Protein AF-A0A8T5A0Y5-F1 (afdb_monomer)

Sequence (186 aa):
MPEPFVLYVSKRFLDKASKTFGLGFIVRKPLTEIFKKMNVSFKELDRDEAKAALDRLAETEGITITVSQLIKGLALAFFLPTSILIAALKKVFYRSGAETEDSTILEFLAEIPRMFKTTLFYDIWLIVPKTETGEANTKQLIKTIVEKTGTTPLTEEEWENLQPIIEKLKGKLEIKGITENLWKTL

Nearest PDB structures (foldseek):
  5ft0-assembly1_A  TM=4.441E-01  e=3.123E-02  Phikzvirus phiKZ
  5ft0-assembly1_B  TM=4.164E-01  e=1.470E-01  Phikzvirus phiKZ
  6wnb-assembly1_C  TM=4.640E-01  e=3.282E-01  Microseira wollei
  7szg-assembly1_A  TM=4.845E-01  e=3.476E-01  Microseira wollei
  6wn3-assembly1_C  TM=4.525E-01  e=3.681E-01  Microseira wollei

Solvent-accessible surface area (backbone atoms only — not comparable to full-atom values): 10224 Å² total; per-residue (Å²): 87,51,75,46,38,33,46,68,33,32,49,69,34,52,58,43,35,27,60,68,63,68,60,60,95,78,61,78,40,56,70,62,54,50,35,57,70,68,69,54,74,60,47,79,24,56,75,66,52,41,39,51,50,35,52,52,60,38,67,41,86,83,54,52,70,67,54,25,51,50,36,47,50,50,36,43,38,77,66,42,98,82,18,67,45,54,72,72,53,76,31,62,39,86,58,40,26,36,40,40,92,33,29,42,37,37,36,27,42,36,55,46,83,41,89,99,49,79,63,45,56,32,37,38,40,40,38,38,29,62,31,66,67,20,40,53,52,50,51,52,51,52,49,53,52,39,61,70,43,69,55,72,47,58,51,71,71,59,52,61,70,40,44,78,56,33,63,71,39,54,92,74,52,99,44,51,33,54,89,45,78,42,83,83,76,109

Radius of gyration: 15.7 Å; Cα contacts (8 Å, |Δi|>4): 306; chains: 1; bounding box: 39×30×47 Å

Foldseek 3Di:
DDAKAKAKFFPVLLVLLCVLLVVDDDNQASVVSSCVSVVADWDKDDLVRLLVVLQVLLVDPPDDVVRSVLSVLVSQQQRDPPHPNCVLQVFWAWRIWIGHPFWIKTKIWGWADDDPDDITIMIMIIIGTSDPVSVVVVVVVVVVSCVSSVDQRADPVRVVSCVSVLVSCPPSRPGHHSNDNCSVVD

pLDDT: mean 88.37, std 10.78, range [48.91, 97.94]

Structure (mmCIF, N/CA/C/O backbone):
data_AF-A0A8T5A0Y5-F1
#
_entry.id   AF-A0A8T5A0Y5-F1
#
loop_
_atom_site.group_PDB
_atom_site.id
_atom_site.type_symbol
_atom_site.label_atom_id
_atom_site.label_alt_id
_atom_site.label_comp_id
_atom_site.label_asym_id
_atom_site.label_entity_id
_atom_site.label_seq_id
_atom_site.pdbx_PDB_ins_code
_atom_site.Cartn_x
_atom_site.Cartn_y
_atom_site.Cartn_z
_atom_site.occupancy
_atom_site.B_iso_or_equiv
_atom_site.auth_seq_id
_atom_site.auth_comp_id
_atom_site.auth_asym_id
_atom_site.auth_atom_id
_atom_site.pdbx_PDB_model_num
ATOM 1 N N . MET A 1 1 ? 11.661 3.631 -15.275 1.00 83.56 1 MET A N 1
ATOM 2 C CA . MET A 1 1 ? 10.779 3.131 -14.198 1.00 83.56 1 MET A CA 1
ATOM 3 C C . MET A 1 1 ? 10.600 4.237 -13.168 1.00 83.56 1 MET A C 1
ATOM 5 O O . MET A 1 1 ? 11.611 4.840 -12.813 1.00 83.56 1 MET A O 1
ATOM 9 N N . PRO A 1 2 ? 9.364 4.531 -12.736 1.00 88.94 2 PRO A N 1
ATOM 10 C CA . PRO A 1 2 ? 9.098 5.533 -11.709 1.00 88.94 2 PRO A CA 1
ATOM 11 C C . PRO A 1 2 ? 9.618 5.138 -10.330 1.00 88.94 2 PRO A C 1
ATOM 13 O O . PRO A 1 2 ? 9.877 3.966 -10.052 1.00 88.94 2 PRO A O 1
ATOM 16 N N . GLU A 1 3 ? 9.741 6.126 -9.450 1.00 90.94 3 GLU A N 1
ATOM 17 C CA . GLU A 1 3 ? 10.084 5.880 -8.053 1.00 90.94 3 GLU A CA 1
ATOM 18 C C . GLU A 1 3 ? 8.921 5.206 -7.304 1.00 90.94 3 GLU A C 1
ATOM 20 O O . GLU A 1 3 ? 7.761 5.587 -7.486 1.00 90.94 3 GLU A O 1
ATOM 25 N N . PRO A 1 4 ? 9.215 4.241 -6.418 1.00 93.62 4 PRO A N 1
ATOM 26 C CA . PRO A 1 4 ? 8.258 3.739 -5.444 1.00 93.62 4 PRO A CA 1
ATOM 27 C C . PRO A 1 4 ? 7.675 4.844 -4.567 1.00 93.62 4 PRO A C 1
ATOM 29 O O . PRO A 1 4 ? 8.325 5.856 -4.292 1.00 93.62 4 PRO A O 1
ATOM 32 N N . PHE A 1 5 ? 6.468 4.612 -4.062 1.00 94.81 5 PHE A N 1
ATOM 33 C CA . PHE A 1 5 ? 5.808 5.533 -3.144 1.00 94.81 5 PHE A CA 1
ATOM 34 C C . PHE A 1 5 ? 4.952 4.803 -2.111 1.00 94.81 5 PHE A C 1
ATOM 36 O O . PHE A 1 5 ? 4.570 3.644 -2.287 1.00 94.81 5 PHE A O 1
ATOM 43 N N . VAL A 1 6 ? 4.657 5.498 -1.015 1.00 94.19 6 VAL A N 1
ATOM 44 C CA . VAL A 1 6 ? 3.902 4.971 0.122 1.00 94.19 6 VAL A CA 1
ATOM 45 C C . VAL A 1 6 ? 2.600 5.736 0.322 1.00 94.19 6 VAL A C 1
ATOM 47 O O . VAL A 1 6 ? 2.574 6.963 0.300 1.00 94.19 6 VAL A O 1
ATOM 50 N N . LEU A 1 7 ? 1.522 4.996 0.573 1.00 96.69 7 LEU A N 1
ATOM 51 C CA . LEU A 1 7 ? 0.235 5.522 1.010 1.00 96.69 7 LEU A CA 1
ATOM 52 C C . LEU A 1 7 ? -0.123 4.928 2.370 1.00 96.69 7 LEU A C 1
ATOM 54 O O . LEU A 1 7 ? -0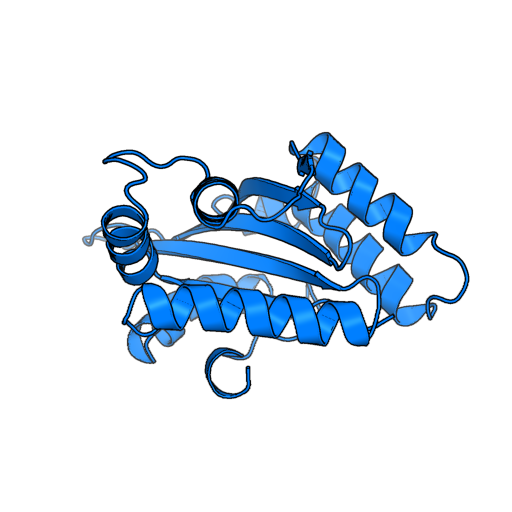.149 3.710 2.537 1.00 96.69 7 LEU A O 1
ATOM 58 N N . TYR A 1 8 ? -0.441 5.784 3.337 1.00 95.25 8 TYR A N 1
ATOM 59 C CA . TYR A 1 8 ? -0.967 5.350 4.629 1.00 95.25 8 TYR A CA 1
ATOM 60 C C . TYR A 1 8 ? -2.489 5.338 4.599 1.00 95.25 8 TYR A C 1
ATOM 62 O O . TYR A 1 8 ? -3.114 6.291 4.145 1.00 95.25 8 TYR A O 1
ATOM 70 N N . VAL A 1 9 ? -3.097 4.281 5.111 1.00 96.50 9 VAL A N 1
ATOM 71 C CA . VAL A 1 9 ? -4.536 4.042 5.051 1.00 96.50 9 VAL A CA 1
ATOM 72 C C . VAL A 1 9 ? -5.058 3.828 6.460 1.00 96.50 9 VAL A C 1
ATOM 74 O O . VAL A 1 9 ? -4.536 3.010 7.218 1.00 96.50 9 VAL A O 1
ATOM 77 N N . SER A 1 10 ? -6.095 4.568 6.843 1.00 95.81 10 SER A N 1
ATOM 78 C CA . SER A 1 10 ? -6.666 4.426 8.176 1.00 95.81 10 SER A CA 1
ATOM 79 C C . SER A 1 10 ? -7.510 3.164 8.309 1.00 95.81 10 SER A C 1
ATOM 81 O O . SER A 1 10 ? -8.185 2.719 7.374 1.00 95.81 10 SER A O 1
ATOM 83 N N . LYS A 1 11 ? -7.555 2.621 9.531 1.00 93.19 11 LYS A N 1
ATOM 84 C CA . LYS A 1 11 ? -8.481 1.535 9.870 1.00 93.19 11 LYS A CA 1
ATOM 85 C C . LYS A 1 11 ? -9.930 1.895 9.523 1.00 93.19 11 LYS A C 1
ATOM 87 O O . LYS A 1 11 ? -10.671 1.055 9.030 1.00 93.19 11 LYS A O 1
ATOM 92 N N . ARG A 1 12 ? -10.333 3.149 9.749 1.00 94.81 12 ARG A N 1
ATOM 93 C CA . ARG A 1 12 ? -11.679 3.648 9.437 1.00 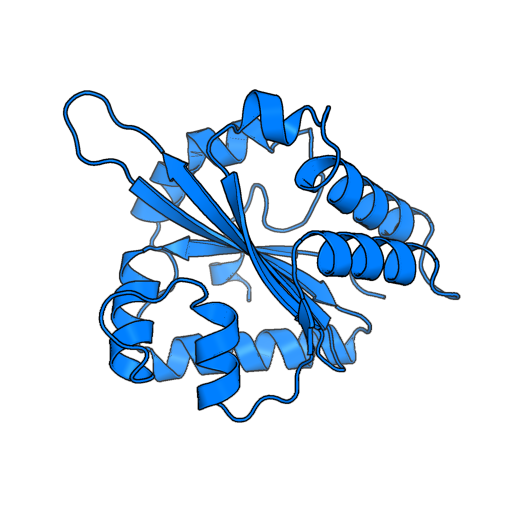94.81 12 ARG A CA 1
ATOM 94 C C . ARG A 1 12 ? -12.000 3.497 7.950 1.00 94.81 12 ARG A C 1
ATOM 96 O O . ARG A 1 12 ? -13.089 3.026 7.615 1.00 94.81 12 ARG A O 1
ATOM 103 N N . PHE A 1 13 ? -11.072 3.879 7.070 1.00 96.25 13 PHE A N 1
ATOM 104 C CA . PHE A 1 13 ? -11.238 3.681 5.633 1.00 96.25 13 PHE A CA 1
ATOM 105 C C . PHE A 1 13 ? -11.372 2.197 5.295 1.00 96.25 13 PHE A C 1
ATOM 107 O O . PHE A 1 13 ? -12.318 1.817 4.609 1.00 96.25 13 PHE A O 1
ATOM 114 N N . LEU A 1 14 ? -10.495 1.344 5.829 1.00 94.50 14 LEU A N 1
ATOM 115 C CA . LEU A 1 14 ? -10.546 -0.095 5.557 1.00 94.50 14 LEU A CA 1
ATOM 116 C C . LEU A 1 14 ? -11.800 -0.779 6.097 1.00 94.50 14 LEU A C 1
ATOM 118 O O . LEU A 1 14 ? -12.335 -1.670 5.440 1.00 94.50 14 LEU A O 1
ATOM 122 N N . ASP A 1 15 ? -12.320 -0.351 7.244 1.00 93.38 15 ASP A N 1
ATOM 123 C CA . ASP A 1 15 ? -13.585 -0.849 7.783 1.00 93.38 15 ASP A CA 1
ATOM 124 C C . ASP A 1 15 ? -14.757 -0.473 6.860 1.00 93.38 15 ASP A C 1
ATOM 126 O O . ASP A 1 15 ? -15.679 -1.268 6.652 1.00 93.38 15 ASP A O 1
ATOM 130 N N . LYS A 1 16 ? -14.727 0.732 6.272 1.00 95.19 16 LYS A N 1
ATOM 131 C CA . LYS A 1 16 ? -15.721 1.163 5.281 1.00 95.19 16 LYS A CA 1
ATOM 132 C C . LYS A 1 16 ? -15.562 0.397 3.969 1.00 95.19 16 LYS A C 1
ATOM 134 O O . LYS A 1 16 ? -16.559 -0.123 3.473 1.00 95.19 16 LYS A O 1
ATOM 139 N N . ALA A 1 17 ? -14.339 0.262 3.459 1.00 94.75 17 ALA A N 1
ATOM 140 C CA . ALA A 1 17 ? -14.036 -0.502 2.252 1.00 94.75 17 ALA A CA 1
ATOM 141 C C . ALA A 1 17 ? -14.474 -1.965 2.412 1.00 94.75 17 ALA A C 1
ATOM 143 O O . ALA A 1 17 ? -15.147 -2.508 1.542 1.00 94.75 17 ALA A O 1
ATOM 144 N N . SER A 1 18 ? -14.216 -2.576 3.570 1.00 93.44 18 SER A N 1
ATOM 145 C CA . SER A 1 18 ? -14.637 -3.950 3.868 1.00 93.44 18 SER A CA 1
ATOM 146 C C . SER A 1 18 ? -16.149 -4.142 3.748 1.00 93.44 18 SER A C 1
ATOM 148 O O . SER A 1 18 ? -16.601 -5.157 3.219 1.00 93.44 18 SER A O 1
ATOM 150 N N . LYS A 1 19 ? -16.940 -3.149 4.178 1.00 93.38 19 LYS A N 1
ATOM 151 C CA . LYS A 1 19 ? -18.399 -3.146 3.994 1.00 93.38 19 LYS A CA 1
ATOM 152 C C . LYS A 1 19 ? -18.782 -2.935 2.530 1.00 93.38 19 LYS A C 1
ATOM 154 O O . LYS A 1 19 ? -19.598 -3.689 2.014 1.00 93.38 19 LYS A O 1
ATOM 159 N N . THR A 1 20 ? -18.185 -1.945 1.866 1.00 95.25 20 THR A N 1
ATOM 160 C CA . THR A 1 20 ? -18.478 -1.593 0.467 1.00 95.25 20 THR A CA 1
ATOM 161 C C . THR A 1 20 ? -18.190 -2.745 -0.496 1.00 95.25 20 THR A C 1
ATOM 163 O O . THR A 1 20 ? -19.000 -3.029 -1.372 1.00 95.25 20 THR A O 1
ATOM 166 N N . PHE A 1 21 ? -17.058 -3.428 -0.332 1.00 93.88 21 PHE A N 1
ATOM 167 C CA . PHE A 1 21 ? -16.635 -4.526 -1.203 1.00 93.88 21 PHE A CA 1
ATOM 168 C C . PHE A 1 21 ? -17.120 -5.905 -0.720 1.00 93.88 21 PHE A C 1
ATOM 170 O O . PHE A 1 21 ? -16.864 -6.915 -1.374 1.00 93.88 21 PHE A O 1
ATOM 177 N N . GLY A 1 22 ? -17.835 -5.976 0.410 1.00 91.75 22 GLY A N 1
ATOM 178 C CA . GLY A 1 22 ? -18.369 -7.233 0.942 1.00 91.75 22 GLY A CA 1
ATOM 179 C C . GLY A 1 22 ? -17.273 -8.238 1.310 1.00 91.75 22 GLY A C 1
ATOM 180 O O . GLY A 1 22 ? -17.343 -9.402 0.915 1.00 91.75 22 GLY A O 1
ATOM 181 N N . LEU A 1 23 ? -16.246 -7.778 2.031 1.00 89.06 23 LEU A N 1
ATOM 182 C CA . LEU A 1 23 ? -15.063 -8.570 2.398 1.00 89.06 23 LEU A CA 1
ATOM 183 C C . LEU A 1 23 ? -15.264 -9.415 3.675 1.00 89.06 23 LEU A C 1
ATOM 185 O O . LEU A 1 23 ? -14.454 -10.285 3.981 1.00 89.06 23 LEU A O 1
ATOM 189 N N . GLY A 1 24 ? -16.345 -9.169 4.423 1.00 79.44 24 GLY A N 1
ATOM 190 C CA . GLY A 1 24 ? -16.635 -9.818 5.707 1.00 79.44 24 GLY A CA 1
ATOM 191 C C . GLY A 1 24 ? -16.085 -9.060 6.925 1.00 79.44 24 GLY A C 1
ATOM 192 O O . GLY A 1 24 ? -15.545 -7.963 6.808 1.00 79.44 24 GLY A O 1
ATOM 193 N N . PHE A 1 25 ? -16.270 -9.631 8.123 1.00 66.81 25 PHE A N 1
ATOM 194 C CA . PHE A 1 25 ? -15.970 -8.967 9.405 1.00 66.81 25 PHE A CA 1
ATOM 195 C C . PHE A 1 25 ? -14.498 -9.052 9.844 1.00 66.81 25 PHE A C 1
ATOM 197 O O . PHE A 1 25 ? -14.061 -8.241 10.657 1.00 66.81 25 PHE A O 1
ATOM 204 N N . ILE A 1 26 ? -13.734 -10.024 9.336 1.00 71.00 26 ILE A N 1
ATOM 205 C CA . ILE A 1 26 ? -12.325 -10.243 9.699 1.00 71.00 26 ILE A CA 1
ATOM 206 C C . ILE A 1 26 ? -11.517 -10.391 8.413 1.00 71.00 26 ILE A C 1
ATOM 208 O O . ILE A 1 26 ? -11.239 -11.497 7.949 1.00 71.00 26 ILE A O 1
ATOM 212 N N . VAL A 1 27 ? -11.154 -9.260 7.818 1.00 80.75 27 VAL A N 1
ATOM 213 C CA . VAL A 1 27 ? -10.375 -9.237 6.579 1.00 80.75 27 VAL A CA 1
ATOM 214 C C . VAL A 1 27 ? -8.895 -9.193 6.930 1.00 80.75 27 VAL A C 1
ATOM 216 O O . VAL A 1 27 ? -8.403 -8.202 7.463 1.00 80.75 27 VAL A O 1
ATOM 219 N N . ARG A 1 28 ? -8.177 -10.287 6.664 1.00 83.81 28 ARG A N 1
ATOM 220 C CA . ARG A 1 28 ? -6.734 -10.371 6.953 1.00 83.81 28 ARG A CA 1
ATOM 221 C C . ARG A 1 28 ? -5.867 -9.659 5.911 1.00 83.81 28 ARG A C 1
ATOM 223 O O . ARG A 1 28 ? -4.787 -9.199 6.266 1.00 83.81 28 ARG A O 1
ATOM 230 N N . LYS A 1 29 ? -6.331 -9.607 4.659 1.00 91.62 29 LYS A N 1
ATOM 231 C CA . LYS A 1 29 ? -5.589 -9.112 3.487 1.00 91.62 29 LYS A CA 1
ATOM 232 C C . LYS A 1 29 ? -6.449 -8.156 2.643 1.00 91.62 29 LYS A C 1
ATOM 234 O O . LYS A 1 29 ? -6.810 -8.506 1.514 1.00 91.62 29 LYS A O 1
ATOM 239 N N . PRO A 1 30 ? -6.886 -7.014 3.207 1.00 92.88 30 PRO A N 1
ATOM 240 C CA . PRO A 1 30 ? -7.919 -6.195 2.585 1.00 92.88 30 PRO A CA 1
ATOM 241 C C . PRO A 1 30 ? -7.569 -5.739 1.171 1.00 92.88 30 PRO A C 1
ATOM 243 O O . PRO A 1 30 ? -8.445 -5.814 0.315 1.00 92.88 30 PRO A O 1
ATOM 246 N N . LEU A 1 31 ? -6.317 -5.374 0.883 1.00 94.69 31 LEU A N 1
ATOM 247 C CA . LEU A 1 31 ? -5.891 -4.996 -0.468 1.00 94.69 31 LEU A CA 1
ATOM 248 C C . LEU A 1 31 ? -6.230 -6.064 -1.525 1.00 94.69 31 LEU A C 1
ATOM 250 O O . LEU A 1 31 ? -6.949 -5.795 -2.487 1.00 94.69 31 LEU A O 1
ATOM 254 N N . THR A 1 32 ? -5.740 -7.291 -1.337 1.00 95.56 32 THR A N 1
ATOM 255 C CA . THR A 1 32 ? -5.930 -8.383 -2.311 1.00 95.56 32 THR A CA 1
ATOM 256 C C . THR A 1 32 ? -7.395 -8.794 -2.450 1.00 95.56 32 THR A C 1
ATOM 258 O O . THR A 1 32 ? -7.852 -9.109 -3.546 1.00 95.56 32 THR A O 1
ATOM 261 N N . GLU A 1 33 ? -8.167 -8.737 -1.363 1.00 96.06 33 GLU A N 1
ATOM 262 C CA . GLU A 1 33 ? -9.600 -9.025 -1.402 1.00 96.06 33 GLU A CA 1
ATOM 263 C C . GLU A 1 33 ? -10.386 -7.926 -2.135 1.00 96.06 33 GLU A C 1
ATOM 265 O O . GLU A 1 33 ? -11.286 -8.236 -2.916 1.00 96.06 33 GLU A O 1
ATOM 270 N N . ILE A 1 34 ? -10.008 -6.650 -1.982 1.00 96.38 34 ILE A N 1
ATOM 271 C CA . ILE A 1 34 ? -10.553 -5.549 -2.794 1.00 96.38 34 ILE A CA 1
ATOM 272 C C . ILE A 1 34 ? -10.248 -5.790 -4.277 1.00 96.38 34 ILE A C 1
ATOM 274 O O . ILE A 1 34 ? -11.151 -5.690 -5.108 1.00 96.38 34 ILE A O 1
ATOM 278 N N . PHE A 1 35 ? -9.012 -6.166 -4.616 1.00 97.12 35 PHE A N 1
ATOM 279 C CA . PHE A 1 35 ? -8.618 -6.436 -6.003 1.00 97.12 35 PHE A CA 1
ATOM 280 C C . PHE A 1 35 ? -9.429 -7.583 -6.614 1.00 97.12 35 PHE A C 1
ATOM 282 O O . PHE A 1 35 ? -9.946 -7.433 -7.723 1.00 97.12 35 PHE A O 1
ATOM 289 N N . LYS A 1 36 ? -9.642 -8.677 -5.865 1.00 96.12 36 LYS A N 1
ATOM 290 C CA . LYS A 1 36 ? -10.527 -9.786 -6.273 1.00 96.12 36 LYS A CA 1
ATOM 291 C C . LYS A 1 36 ? -11.944 -9.290 -6.565 1.00 96.12 36 LYS A C 1
ATOM 293 O O . LYS A 1 36 ? -12.505 -9.615 -7.605 1.00 96.12 36 LYS A O 1
ATOM 298 N N . LYS A 1 37 ? -12.522 -8.462 -5.686 1.00 96.12 37 LYS A N 1
ATOM 299 C CA . LYS A 1 37 ? -13.879 -7.905 -5.866 1.00 96.12 37 LYS A CA 1
ATOM 300 C C . LYS A 1 37 ? -13.991 -6.929 -7.033 1.00 96.12 37 LYS A C 1
ATOM 302 O O . LYS A 1 37 ? -15.081 -6.747 -7.570 1.00 96.12 37 LYS A O 1
ATOM 307 N N . MET A 1 38 ? -12.884 -6.308 -7.419 1.00 96.31 38 MET A N 1
ATOM 308 C CA . MET A 1 38 ? -12.799 -5.425 -8.578 1.00 96.31 38 MET A CA 1
ATOM 309 C C . MET A 1 38 ? -12.429 -6.157 -9.874 1.00 96.31 38 MET A C 1
ATOM 311 O O . MET A 1 38 ? -12.325 -5.501 -10.905 1.00 96.31 38 MET A O 1
ATOM 315 N N . ASN A 1 39 ? -12.263 -7.487 -9.842 1.00 96.38 39 ASN A N 1
ATOM 316 C CA . ASN A 1 39 ? -11.795 -8.300 -10.971 1.00 96.38 39 ASN A CA 1
ATOM 317 C C . ASN A 1 39 ? -10.456 -7.812 -11.554 1.00 96.38 39 ASN A C 1
ATOM 319 O O . ASN A 1 39 ? -10.224 -7.895 -12.758 1.00 96.38 39 ASN A O 1
ATOM 323 N N . VAL A 1 40 ? -9.573 -7.289 -10.701 1.00 97.06 40 VAL A N 1
ATOM 324 C CA . VAL A 1 40 ? -8.202 -6.951 -11.096 1.00 97.06 40 VAL A CA 1
ATOM 325 C C . VAL A 1 40 ? -7.420 -8.253 -11.240 1.00 97.06 40 VAL A C 1
ATOM 327 O O . VAL A 1 40 ? -7.479 -9.106 -10.356 1.00 97.06 40 VAL A O 1
ATOM 330 N N . SER A 1 41 ? -6.686 -8.416 -12.341 1.00 97.00 41 SER A N 1
ATOM 331 C CA . SER A 1 41 ? -5.766 -9.544 -12.508 1.00 97.00 41 SER A CA 1
ATOM 332 C C . SER A 1 41 ? -4.489 -9.283 -11.714 1.00 97.00 41 SER A C 1
ATOM 334 O O . SER A 1 41 ? -3.823 -8.266 -11.916 1.00 97.00 41 SER A O 1
ATOM 336 N N . PHE A 1 42 ? -4.150 -10.182 -10.793 1.00 97.94 42 PHE A N 1
ATOM 337 C CA . PHE A 1 42 ? -2.922 -10.091 -10.012 1.00 97.94 42 PHE A CA 1
ATOM 338 C C . PHE A 1 42 ? -2.459 -11.469 -9.546 1.00 97.94 42 PHE A C 1
ATOM 340 O O . PHE A 1 42 ? -3.260 -12.388 -9.358 1.00 97.94 42 PHE A O 1
ATOM 347 N N . LYS A 1 43 ? -1.155 -11.590 -9.300 1.00 97.81 43 LYS A N 1
ATOM 348 C CA . LYS A 1 43 ? -0.575 -12.675 -8.518 1.00 97.81 43 LYS A CA 1
ATOM 349 C C . LYS A 1 43 ? -0.499 -12.230 -7.058 1.00 97.81 43 LYS A C 1
ATOM 351 O O . LYS A 1 43 ? 0.142 -11.226 -6.749 1.00 97.81 43 LYS A O 1
ATOM 356 N N . GLU A 1 44 ? -1.153 -12.960 -6.160 1.00 97.44 44 GLU A N 1
ATOM 357 C CA . GLU A 1 44 ? -0.973 -12.752 -4.721 1.00 97.44 44 GLU A CA 1
ATOM 358 C C . GLU A 1 44 ? 0.453 -13.160 -4.328 1.00 97.44 44 GLU A C 1
ATOM 360 O O . GLU A 1 44 ? 0.944 -14.188 -4.788 1.00 97.44 44 GLU A O 1
ATOM 365 N N . LEU A 1 45 ? 1.112 -12.340 -3.513 1.00 96.56 45 LEU A N 1
ATOM 366 C CA . LEU A 1 45 ? 2.470 -12.577 -3.039 1.00 96.56 45 LEU A CA 1
ATOM 367 C C . LEU A 1 45 ? 2.442 -12.854 -1.541 1.00 96.56 45 LEU A C 1
ATOM 369 O O . LEU A 1 45 ? 1.921 -12.056 -0.750 1.00 96.56 45 LEU A O 1
ATOM 373 N N . ASP A 1 46 ? 3.056 -13.952 -1.124 1.00 92.56 46 ASP A N 1
ATOM 374 C CA . ASP A 1 46 ? 3.476 -14.086 0.266 1.00 92.56 46 ASP A CA 1
ATOM 375 C C . ASP A 1 46 ? 4.725 -13.231 0.566 1.00 92.56 46 ASP A C 1
ATOM 377 O O . ASP A 1 46 ? 5.182 -12.431 -0.250 1.00 92.56 46 ASP A O 1
ATOM 381 N N . ARG A 1 47 ? 5.250 -13.344 1.787 1.00 90.19 47 ARG A N 1
ATOM 382 C CA . ARG A 1 47 ? 6.381 -12.537 2.252 1.00 90.19 47 ARG A CA 1
ATOM 383 C C . ARG A 1 47 ? 7.656 -12.787 1.439 1.00 90.19 47 ARG A C 1
ATOM 385 O O . ARG A 1 47 ? 8.382 -11.839 1.138 1.00 90.19 47 ARG A O 1
ATOM 392 N N . ASP A 1 48 ? 7.948 -14.045 1.131 1.00 90.62 48 ASP A N 1
ATOM 393 C CA . ASP A 1 48 ? 9.187 -14.423 0.455 1.00 90.62 48 ASP A CA 1
ATOM 394 C C . ASP A 1 48 ? 9.068 -14.138 -1.046 1.00 90.62 48 ASP A C 1
ATOM 396 O O . ASP A 1 48 ? 10.006 -13.624 -1.662 1.00 90.62 48 ASP A O 1
ATOM 400 N N . GLU A 1 49 ? 7.877 -14.339 -1.612 1.00 94.56 49 GLU A N 1
ATOM 401 C CA . GLU A 1 49 ? 7.551 -13.922 -2.973 1.00 94.56 49 GLU A CA 1
ATOM 402 C C . GLU A 1 49 ? 7.587 -12.401 -3.150 1.00 94.56 49 GLU A C 1
ATOM 404 O O . GLU A 1 49 ? 8.067 -11.929 -4.180 1.00 94.56 49 GLU A O 1
ATOM 409 N N . ALA A 1 50 ? 7.133 -11.626 -2.160 1.00 93.62 50 ALA A N 1
ATOM 410 C CA . ALA A 1 50 ? 7.223 -10.167 -2.177 1.00 93.62 50 ALA A CA 1
ATOM 411 C C . ALA A 1 50 ? 8.674 -9.691 -2.186 1.00 93.62 50 ALA A C 1
ATOM 413 O O . ALA A 1 50 ? 9.031 -8.834 -2.996 1.00 93.62 50 ALA A O 1
ATOM 414 N N . LYS A 1 51 ? 9.531 -10.283 -1.344 1.00 92.00 51 LYS A N 1
ATOM 415 C CA . LYS A 1 51 ? 10.969 -10.001 -1.376 1.00 92.00 51 LYS A CA 1
ATOM 416 C C . LYS A 1 51 ? 11.552 -10.321 -2.754 1.00 92.00 51 LYS A C 1
ATOM 418 O O . LYS A 1 51 ? 12.207 -9.468 -3.346 1.00 92.00 51 LYS A O 1
ATOM 423 N N . ALA A 1 52 ? 11.275 -11.515 -3.277 1.00 92.75 52 ALA A N 1
ATOM 424 C CA . ALA A 1 52 ? 11.767 -11.931 -4.585 1.00 92.75 52 ALA A CA 1
ATOM 425 C C . ALA A 1 52 ? 11.265 -11.013 -5.713 1.00 92.75 52 ALA A C 1
ATOM 427 O O . ALA A 1 52 ? 12.011 -10.725 -6.642 1.00 92.75 52 ALA A O 1
ATOM 428 N N . ALA A 1 53 ? 10.025 -10.522 -5.638 1.00 93.50 53 ALA A N 1
ATOM 429 C CA . ALA A 1 53 ? 9.484 -9.574 -6.607 1.00 93.50 53 ALA A CA 1
ATOM 430 C C . ALA A 1 53 ? 10.233 -8.233 -6.581 1.00 93.50 53 ALA A C 1
ATOM 432 O O . ALA A 1 53 ? 10.564 -7.709 -7.643 1.00 93.50 53 ALA A O 1
ATOM 433 N N . LEU A 1 54 ? 10.547 -7.699 -5.396 1.00 92.06 54 LEU A N 1
ATOM 434 C CA . LEU A 1 54 ? 11.359 -6.484 -5.277 1.00 92.06 54 LEU A CA 1
ATOM 435 C C . LEU A 1 54 ? 12.780 -6.694 -5.816 1.00 92.06 54 LEU A C 1
ATOM 437 O O . LEU A 1 54 ? 13.266 -5.853 -6.569 1.00 92.06 54 LEU A O 1
ATOM 441 N N . ASP A 1 55 ? 13.420 -7.819 -5.489 1.00 90.88 55 ASP A N 1
ATOM 442 C CA . ASP A 1 55 ? 14.764 -8.138 -5.985 1.00 90.88 55 ASP A CA 1
ATOM 443 C C . ASP A 1 55 ? 14.782 -8.208 -7.526 1.00 90.88 55 ASP A C 1
ATOM 445 O O . ASP A 1 55 ? 15.608 -7.549 -8.158 1.00 90.88 55 ASP A O 1
ATOM 449 N N . ARG A 1 56 ? 13.799 -8.889 -8.143 1.00 92.00 56 ARG A N 1
ATOM 450 C CA . ARG A 1 56 ? 13.643 -8.938 -9.612 1.00 92.00 56 ARG A CA 1
ATOM 451 C C . ARG A 1 56 ? 13.469 -7.550 -10.233 1.00 92.00 56 ARG A C 1
ATOM 453 O O . ARG A 1 56 ? 14.069 -7.255 -11.266 1.00 92.00 56 ARG A O 1
ATOM 460 N N . LEU A 1 57 ? 12.656 -6.687 -9.621 1.00 90.25 57 LEU A N 1
ATOM 461 C CA . LEU A 1 57 ? 12.445 -5.324 -10.122 1.00 90.25 57 LEU A CA 1
ATOM 462 C C . LEU A 1 57 ? 13.720 -4.482 -10.041 1.00 90.25 57 LEU A C 1
ATOM 464 O O . LEU A 1 57 ? 14.019 -3.728 -10.962 1.00 90.25 57 LEU A O 1
ATOM 468 N N . ALA A 1 58 ? 14.506 -4.639 -8.976 1.00 87.31 58 ALA A N 1
ATOM 469 C CA . ALA A 1 58 ? 15.769 -3.926 -8.834 1.00 87.31 58 ALA A CA 1
ATOM 470 C C . ALA A 1 58 ? 16.840 -4.364 -9.850 1.00 87.31 58 ALA A C 1
ATOM 472 O O . ALA A 1 58 ? 17.795 -3.620 -10.080 1.00 87.31 58 ALA A O 1
ATOM 473 N N . GLU A 1 59 ? 16.704 -5.555 -10.429 1.00 87.62 59 GLU A N 1
ATOM 474 C CA . GLU A 1 59 ? 17.612 -6.131 -11.430 1.00 87.62 59 GLU A CA 1
ATOM 475 C C . GLU A 1 59 ? 17.124 -5.933 -12.874 1.00 87.62 59 GLU A C 1
ATOM 477 O O . GLU A 1 59 ? 17.798 -6.344 -13.814 1.00 87.62 59 GLU A O 1
ATOM 482 N N . THR A 1 60 ? 15.968 -5.292 -13.069 1.00 86.56 60 THR A N 1
ATOM 483 C CA . THR A 1 60 ? 15.385 -5.080 -14.399 1.00 86.56 60 THR A CA 1
ATOM 484 C C . THR A 1 60 ? 16.239 -4.126 -15.239 1.00 86.56 60 THR A C 1
ATOM 486 O O . THR A 1 60 ? 16.605 -3.038 -14.792 1.00 86.56 60 THR A O 1
ATOM 489 N N . GLU A 1 61 ? 16.532 -4.508 -16.483 1.00 76.19 61 GLU A N 1
ATOM 490 C CA . GLU A 1 61 ? 17.276 -3.661 -17.420 1.00 76.19 61 GLU A CA 1
ATOM 491 C C . GLU A 1 61 ? 16.534 -2.343 -17.711 1.00 76.19 61 GLU A C 1
ATOM 493 O O . GLU A 1 61 ? 15.310 -2.303 -17.829 1.00 76.19 61 GLU A O 1
ATOM 498 N N . GLY A 1 62 ? 17.276 -1.237 -17.824 1.00 71.94 62 GLY A N 1
ATOM 499 C CA . GLY A 1 62 ? 16.703 0.092 -18.084 1.00 71.94 62 GLY A CA 1
ATOM 500 C C . GLY A 1 62 ? 16.193 0.842 -16.844 1.00 71.94 62 GLY A C 1
ATOM 501 O O . GLY A 1 62 ? 15.672 1.953 -16.970 1.00 71.94 62 GLY A O 1
ATOM 502 N N . ILE A 1 63 ? 16.363 0.288 -15.639 1.00 82.19 63 ILE A N 1
ATOM 503 C CA . ILE A 1 63 ? 16.161 1.017 -14.382 1.00 82.19 63 ILE A CA 1
ATOM 504 C C . ILE A 1 63 ? 17.362 1.921 -14.070 1.00 82.19 63 ILE A C 1
ATOM 506 O O . ILE A 1 63 ? 18.513 1.580 -14.348 1.00 82.19 63 ILE A O 1
ATOM 510 N N . THR A 1 64 ? 17.119 3.082 -13.461 1.00 81.25 64 THR A N 1
ATOM 511 C CA . THR A 1 64 ? 18.219 3.918 -12.965 1.00 81.25 64 THR A CA 1
ATOM 512 C C . THR A 1 64 ? 18.858 3.269 -11.736 1.00 81.25 64 THR A C 1
ATOM 514 O O . THR A 1 64 ? 18.187 2.610 -10.936 1.00 81.25 64 THR A O 1
ATOM 517 N N . ILE A 1 65 ? 20.164 3.489 -11.550 1.00 80.75 65 ILE A N 1
ATOM 518 C CA . ILE A 1 65 ? 20.915 2.958 -10.399 1.00 80.75 65 ILE A CA 1
ATOM 519 C C . ILE A 1 65 ? 20.255 3.385 -9.080 1.00 80.75 65 ILE A C 1
ATOM 521 O O . ILE A 1 65 ? 20.098 2.566 -8.178 1.00 80.75 65 ILE A O 1
ATOM 525 N N . THR A 1 66 ? 19.803 4.637 -8.993 1.00 83.06 66 THR A N 1
ATOM 526 C CA . THR A 1 66 ? 19.139 5.190 -7.807 1.00 83.06 66 THR A CA 1
ATOM 527 C C . THR A 1 66 ? 17.844 4.450 -7.466 1.00 83.06 66 THR A C 1
ATOM 529 O O . THR A 1 66 ? 17.648 4.061 -6.317 1.00 83.06 66 THR A O 1
ATOM 532 N N . VAL A 1 67 ? 16.974 4.186 -8.450 1.00 81.62 67 VAL A N 1
ATOM 533 C CA . VAL A 1 67 ? 15.711 3.467 -8.205 1.00 81.62 67 VAL A CA 1
ATOM 534 C C . VAL A 1 67 ? 15.987 2.003 -7.843 1.00 81.62 67 VAL A C 1
ATOM 536 O O . VAL A 1 67 ? 15.372 1.478 -6.916 1.00 81.62 67 VAL A O 1
ATOM 539 N N . SER A 1 68 ? 16.965 1.358 -8.491 1.00 83.56 68 SER A N 1
ATOM 540 C CA . SER A 1 68 ? 17.408 0.003 -8.121 1.00 83.56 68 SER A CA 1
ATOM 541 C C . SER A 1 68 ? 17.896 -0.068 -6.668 1.00 83.56 68 SER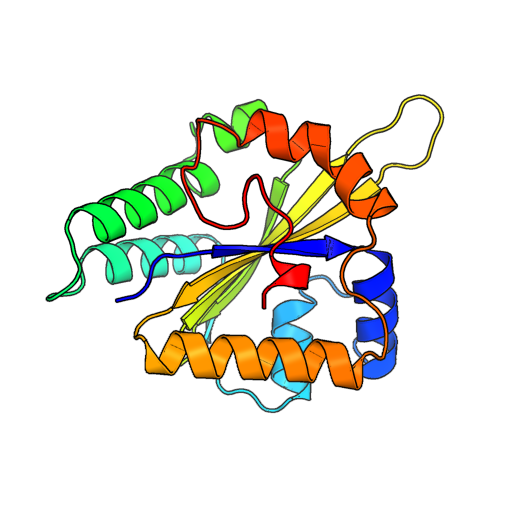 A C 1
ATOM 543 O O . SER A 1 68 ? 17.482 -0.949 -5.912 1.00 83.56 68 SER A O 1
ATOM 545 N N . GLN A 1 69 ? 18.734 0.883 -6.240 1.00 84.88 69 GLN A N 1
ATOM 546 C CA . GLN A 1 69 ? 19.222 0.970 -4.859 1.00 84.88 69 GLN A CA 1
ATOM 547 C C . GLN A 1 69 ? 18.084 1.179 -3.859 1.00 84.88 69 GLN A C 1
ATOM 549 O O . GLN A 1 69 ? 18.078 0.550 -2.801 1.00 84.88 69 GLN A O 1
ATOM 554 N N . LEU A 1 70 ? 17.101 2.007 -4.205 1.00 84.88 70 LEU A N 1
ATOM 555 C CA . LEU A 1 70 ? 15.937 2.271 -3.368 1.00 84.88 70 LEU A CA 1
ATOM 556 C C . LEU A 1 70 ? 15.060 1.019 -3.198 1.00 84.88 70 LEU A C 1
ATOM 558 O O . LEU A 1 70 ? 14.666 0.696 -2.077 1.00 84.88 70 LEU A O 1
ATOM 562 N N . ILE A 1 71 ? 14.828 0.250 -4.267 1.00 84.75 71 ILE A N 1
ATOM 563 C CA . ILE A 1 71 ? 14.089 -1.024 -4.200 1.00 84.75 71 ILE A CA 1
ATOM 564 C C . ILE A 1 71 ? 14.861 -2.083 -3.402 1.00 84.75 71 ILE A C 1
ATOM 566 O O . ILE A 1 71 ? 14.274 -2.792 -2.582 1.00 84.75 71 ILE A O 1
ATOM 570 N N . LYS A 1 72 ? 16.187 -2.161 -3.558 1.00 84.25 72 LYS A N 1
ATOM 571 C CA . LYS A 1 72 ? 17.026 -3.028 -2.712 1.00 84.25 72 LYS A CA 1
ATOM 572 C C . LYS A 1 72 ? 16.941 -2.609 -1.245 1.00 84.25 72 LYS A C 1
ATOM 574 O O . LYS A 1 72 ? 16.765 -3.458 -0.376 1.00 84.25 72 LYS A O 1
ATOM 579 N N . GLY A 1 73 ? 16.989 -1.308 -0.961 1.00 81.81 73 GLY A N 1
ATOM 580 C CA . GLY A 1 73 ? 16.804 -0.755 0.382 1.00 81.81 73 GLY A CA 1
ATOM 581 C C . GLY A 1 73 ? 15.459 -1.146 1.001 1.00 81.81 73 GLY A C 1
ATOM 582 O O . GLY A 1 73 ? 15.422 -1.586 2.150 1.00 81.81 73 GLY A O 1
ATOM 583 N N . LEU A 1 74 ? 14.373 -1.079 0.224 1.00 82.44 74 LEU A N 1
ATOM 584 C CA . LEU A 1 74 ? 13.043 -1.564 0.610 1.00 82.44 74 LEU A CA 1
ATOM 585 C C . LEU A 1 74 ? 13.055 -3.049 0.983 1.00 82.44 74 LEU A C 1
ATOM 587 O O . LEU A 1 74 ? 12.595 -3.421 2.065 1.00 82.44 74 LEU A O 1
ATOM 591 N N . ALA A 1 75 ? 13.603 -3.897 0.109 1.00 82.62 75 ALA A N 1
ATOM 592 C CA . ALA A 1 75 ? 13.665 -5.335 0.340 1.00 82.62 75 ALA A CA 1
ATOM 593 C C . ALA A 1 75 ? 14.439 -5.666 1.628 1.00 82.62 75 ALA A C 1
ATOM 595 O O . ALA A 1 75 ? 13.981 -6.459 2.457 1.00 82.62 75 ALA A O 1
ATOM 596 N N . LEU A 1 76 ? 15.578 -4.997 1.841 1.00 79.06 76 LEU A N 1
ATOM 597 C CA . LEU A 1 76 ? 16.396 -5.142 3.045 1.00 79.06 76 LEU A CA 1
ATOM 598 C C . LEU A 1 76 ? 15.648 -4.687 4.303 1.00 79.06 76 LEU A C 1
ATOM 600 O O . LEU A 1 76 ? 15.643 -5.390 5.315 1.00 79.06 76 LEU A O 1
ATOM 604 N N . ALA A 1 77 ? 14.999 -3.526 4.240 1.00 77.12 77 ALA A N 1
ATOM 605 C CA . ALA A 1 77 ? 14.291 -2.934 5.362 1.00 77.12 77 ALA A CA 1
ATOM 606 C C . ALA A 1 77 ? 13.118 -3.804 5.837 1.00 77.12 77 ALA A C 1
ATOM 608 O O . ALA A 1 77 ? 12.966 -4.028 7.041 1.00 77.12 77 ALA A O 1
ATOM 609 N N . PHE A 1 78 ? 12.315 -4.329 4.913 1.00 76.75 78 PHE A N 1
ATOM 610 C CA . PHE A 1 78 ? 11.081 -5.035 5.254 1.00 76.75 78 PHE A CA 1
ATOM 611 C C . PHE A 1 78 ? 11.246 -6.548 5.447 1.00 76.75 78 PHE A C 1
ATOM 613 O O . PHE A 1 78 ? 10.464 -7.142 6.194 1.00 76.75 78 PHE A O 1
ATOM 620 N N . PHE A 1 79 ? 12.248 -7.186 4.826 1.00 79.50 79 PHE A N 1
ATOM 621 C CA . PHE A 1 79 ? 12.274 -8.652 4.721 1.00 79.50 79 PHE A CA 1
ATOM 622 C C . PHE A 1 79 ? 13.538 -9.352 5.240 1.00 79.50 79 PHE A C 1
ATOM 624 O O . PHE A 1 79 ? 13.532 -10.584 5.331 1.00 79.50 79 PHE A O 1
ATOM 631 N N . LEU A 1 80 ? 14.592 -8.644 5.659 1.00 69.75 80 LEU A N 1
ATOM 632 C CA . LEU A 1 80 ? 15.731 -9.314 6.300 1.00 69.75 80 LEU A CA 1
ATOM 633 C C . LEU A 1 80 ? 15.497 -9.605 7.794 1.00 69.75 80 LEU A C 1
ATOM 635 O O . LEU A 1 80 ? 15.052 -8.712 8.509 1.00 69.75 80 LEU A O 1
ATOM 639 N N . PRO A 1 81 ? 15.877 -10.795 8.307 1.00 57.03 81 PRO A N 1
ATOM 640 C CA . PRO A 1 81 ? 15.718 -11.169 9.721 1.00 57.03 81 PRO A CA 1
ATOM 641 C C . PRO A 1 81 ? 16.382 -10.210 10.723 1.00 57.03 81 PRO A C 1
ATOM 643 O O . PRO A 1 81 ? 15.931 -10.091 11.859 1.00 57.03 81 PRO A O 1
ATOM 646 N N . THR A 1 82 ? 17.449 -9.524 10.305 1.00 54.25 82 THR A N 1
ATOM 647 C CA . THR A 1 82 ? 18.239 -8.578 11.110 1.00 54.25 82 THR A CA 1
ATOM 648 C C . THR A 1 82 ? 17.930 -7.114 10.795 1.00 54.25 82 THR A C 1
ATOM 650 O O . THR A 1 82 ? 18.687 -6.227 11.193 1.00 54.25 82 THR A O 1
ATOM 653 N N . SER A 1 83 ? 16.853 -6.822 10.057 1.00 55.41 83 SER A N 1
ATOM 654 C CA . SER A 1 83 ? 16.619 -5.459 9.593 1.00 55.41 83 SER A CA 1
ATOM 655 C C . SER A 1 83 ? 16.362 -4.495 10.759 1.00 55.41 83 SER A C 1
ATOM 657 O O . SER A 1 83 ? 15.588 -4.754 11.687 1.00 55.41 83 SER A O 1
ATOM 659 N N . ILE A 1 84 ? 17.001 -3.325 10.683 1.00 51.00 84 ILE A N 1
ATOM 660 C CA . ILE A 1 84 ? 16.815 -2.210 11.623 1.00 51.00 84 ILE A CA 1
ATOM 661 C C . ILE A 1 84 ? 15.337 -1.800 11.674 1.00 51.00 84 ILE A C 1
ATOM 663 O O . ILE A 1 84 ? 14.864 -1.342 12.710 1.00 51.00 84 ILE A O 1
ATOM 667 N N . LEU A 1 85 ? 14.587 -1.990 10.583 1.00 52.16 85 LEU A N 1
ATOM 668 C CA . LEU A 1 85 ? 13.157 -1.712 10.524 1.00 52.16 85 LEU A CA 1
ATOM 669 C C . LEU A 1 85 ? 12.339 -2.732 11.331 1.00 52.16 85 LEU A C 1
ATOM 671 O O . LEU A 1 85 ? 11.519 -2.307 12.132 1.00 52.16 85 LEU A O 1
ATOM 675 N N . ILE A 1 86 ? 12.581 -4.044 11.224 1.00 49.28 86 ILE A N 1
ATOM 676 C CA . ILE A 1 86 ? 11.891 -5.048 12.059 1.00 49.28 86 ILE A CA 1
ATOM 677 C C . ILE A 1 86 ? 12.222 -4.829 13.542 1.00 49.28 86 ILE A C 1
ATOM 679 O O . ILE A 1 86 ? 11.329 -4.864 14.391 1.00 49.28 86 ILE A O 1
ATOM 683 N N . ALA A 1 87 ? 13.482 -4.518 13.855 1.00 48.91 87 ALA A N 1
ATOM 684 C CA . ALA A 1 87 ? 13.924 -4.250 15.221 1.00 48.91 87 ALA A CA 1
ATOM 685 C C . ALA A 1 87 ? 13.391 -2.920 15.798 1.00 48.91 87 ALA A C 1
ATOM 687 O O . ALA A 1 87 ? 13.044 -2.871 16.979 1.00 48.91 87 ALA A O 1
ATOM 688 N N . ALA A 1 88 ? 13.295 -1.853 14.991 1.00 49.88 88 ALA A N 1
ATOM 689 C CA . ALA A 1 88 ? 12.862 -0.519 15.435 1.00 49.88 88 ALA A CA 1
ATOM 690 C C . ALA A 1 88 ? 11.347 -0.293 15.318 1.00 49.88 88 ALA A C 1
ATOM 692 O O . ALA A 1 88 ? 10.755 0.443 16.119 1.00 49.88 88 ALA A O 1
ATOM 693 N N . LEU A 1 89 ? 10.708 -0.906 14.322 1.00 56.44 89 LEU A N 1
ATOM 694 C CA . LEU A 1 89 ? 9.268 -0.840 14.149 1.00 56.44 89 LEU A CA 1
ATOM 695 C C . LEU A 1 89 ? 8.578 -1.849 15.050 1.00 56.44 89 LEU A C 1
ATOM 697 O O . LEU A 1 89 ? 7.610 -1.426 15.660 1.00 56.44 89 LEU A O 1
ATOM 701 N N . LYS A 1 90 ? 9.027 -3.118 15.159 1.00 59.97 90 LYS A N 1
ATOM 702 C CA . LYS A 1 90 ? 8.395 -4.257 15.896 1.00 59.97 90 LYS A CA 1
ATOM 703 C C . LYS A 1 90 ? 6.864 -4.407 15.772 1.00 59.97 90 LYS A C 1
ATOM 705 O O . LYS A 1 90 ? 6.263 -5.258 16.416 1.00 59.97 90 LYS A O 1
ATOM 710 N N . LYS A 1 91 ? 6.242 -3.558 14.968 1.00 73.19 91 LYS A N 1
ATOM 711 C CA . LYS A 1 91 ? 4.825 -3.222 14.949 1.00 73.19 91 LYS A CA 1
ATOM 712 C C . LYS A 1 91 ? 4.358 -2.879 13.541 1.00 73.19 91 LYS A C 1
ATOM 714 O O . LYS A 1 91 ? 3.231 -2.444 13.378 1.00 73.19 91 LYS A O 1
ATOM 719 N N . VAL A 1 92 ? 5.231 -3.023 12.543 1.00 81.00 92 VAL A N 1
ATOM 720 C CA . VAL A 1 92 ? 4.856 -2.996 11.131 1.00 81.00 92 VAL A CA 1
ATOM 721 C C . VAL A 1 92 ? 5.004 -4.416 10.615 1.00 81.00 92 VAL A C 1
ATOM 723 O O . VAL A 1 92 ? 6.093 -4.986 10.676 1.00 81.00 92 VAL A O 1
ATOM 726 N N . PHE A 1 93 ? 3.899 -4.998 10.168 1.00 84.50 93 PHE A N 1
ATOM 727 C CA . PHE A 1 93 ? 3.798 -6.407 9.813 1.00 84.50 93 PHE A CA 1
ATOM 728 C C . PHE A 1 93 ? 3.381 -6.546 8.361 1.00 84.50 93 PHE A C 1
ATOM 730 O O . PHE A 1 93 ? 2.391 -5.950 7.953 1.00 84.50 93 PHE A O 1
ATOM 737 N N . TYR A 1 94 ? 4.093 -7.363 7.591 1.00 89.50 94 TYR A N 1
ATOM 738 C CA . TYR A 1 94 ? 3.638 -7.739 6.257 1.00 89.50 94 TYR A CA 1
ATOM 739 C C . TYR A 1 94 ? 2.291 -8.472 6.343 1.00 89.50 94 TYR A C 1
ATOM 741 O O . TYR A 1 94 ? 2.160 -9.422 7.120 1.00 89.50 94 TYR A O 1
ATOM 749 N N . ARG A 1 95 ? 1.299 -8.037 5.560 1.00 90.50 95 ARG A N 1
ATOM 750 C CA . ARG A 1 95 ? -0.019 -8.684 5.462 1.00 90.50 95 ARG A CA 1
ATOM 751 C C . ARG A 1 95 ? -0.187 -9.431 4.153 1.00 90.50 95 ARG A C 1
ATOM 753 O O . ARG A 1 95 ? -0.564 -10.606 4.156 1.00 90.50 95 ARG A O 1
ATOM 760 N N . SER A 1 96 ? 0.037 -8.734 3.049 1.00 94.56 96 SER A N 1
ATOM 761 C CA . SER A 1 96 ? -0.202 -9.257 1.712 1.00 94.56 96 SER A CA 1
ATOM 762 C C . SER A 1 96 ? 0.585 -8.483 0.666 1.00 94.56 96 SER A C 1
ATOM 764 O O . SER A 1 96 ? 1.093 -7.392 0.925 1.00 94.56 96 SER A O 1
ATOM 766 N N . GLY A 1 97 ? 0.679 -9.059 -0.523 1.00 96.69 97 GLY A N 1
ATOM 767 C CA . GLY A 1 97 ? 1.240 -8.404 -1.686 1.00 96.69 97 GLY A CA 1
ATOM 768 C C . GLY A 1 97 ? 0.450 -8.798 -2.920 1.00 96.69 97 GLY A C 1
ATOM 769 O O . GLY A 1 97 ? -0.146 -9.875 -2.976 1.00 96.69 97 GLY A O 1
ATOM 770 N N . ALA A 1 98 ? 0.431 -7.909 -3.898 1.00 97.94 98 ALA A N 1
ATOM 771 C CA . ALA A 1 98 ? -0.188 -8.125 -5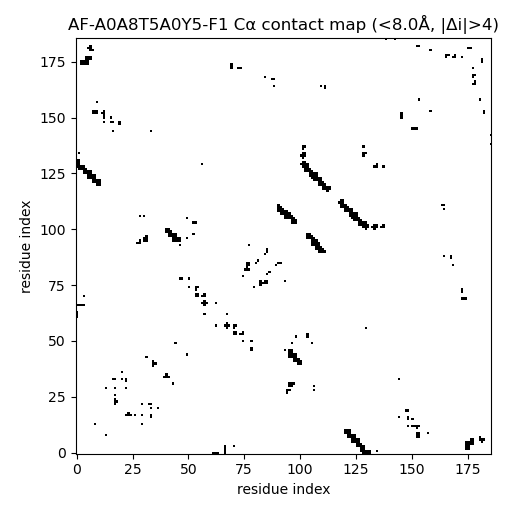.189 1.00 97.94 98 ALA A CA 1
ATOM 772 C C . ALA A 1 98 ? 0.786 -7.675 -6.275 1.00 97.94 98 ALA A C 1
ATOM 774 O O . ALA A 1 98 ? 1.185 -6.512 -6.322 1.00 97.94 98 ALA A O 1
ATOM 775 N N . GLU A 1 99 ? 1.161 -8.598 -7.151 1.00 97.75 99 GLU A N 1
ATOM 776 C CA . GLU A 1 99 ? 1.855 -8.281 -8.391 1.00 97.75 99 GLU A CA 1
ATOM 777 C C . GLU A 1 99 ? 0.834 -8.214 -9.525 1.00 97.75 99 GLU A C 1
ATOM 779 O O . GLU A 1 99 ? 0.227 -9.217 -9.897 1.00 97.75 99 GLU A O 1
ATOM 784 N N . THR A 1 100 ? 0.643 -7.018 -10.065 1.00 97.12 100 THR A N 1
ATOM 785 C CA . THR A 1 100 ? -0.140 -6.769 -11.277 1.00 97.12 100 THR A CA 1
ATOM 786 C C . THR A 1 100 ? 0.799 -6.637 -12.479 1.00 97.12 100 THR A C 1
ATOM 788 O O . THR A 1 100 ? 2.030 -6.676 -12.340 1.00 97.12 100 THR A O 1
ATOM 791 N N . GLU A 1 101 ? 0.234 -6.465 -13.672 1.00 95.75 101 GLU A N 1
ATOM 792 C CA . GLU A 1 101 ? 1.007 -6.075 -14.857 1.00 95.75 101 GLU A CA 1
ATOM 793 C C . GLU A 1 101 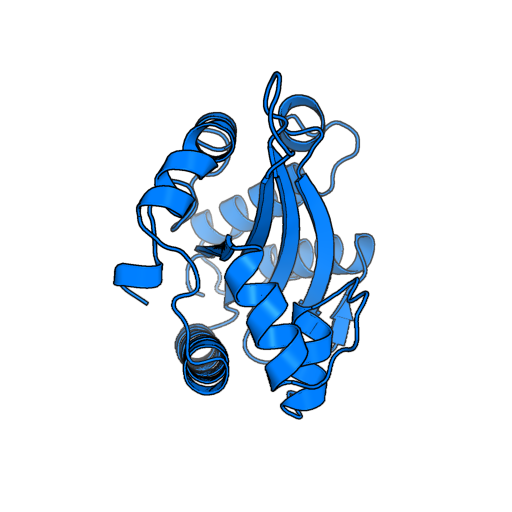? 1.707 -4.719 -14.659 1.00 95.75 101 GLU A C 1
ATOM 795 O O . GLU A 1 101 ? 2.866 -4.561 -15.035 1.00 95.75 101 GLU A O 1
ATOM 800 N N . ASP A 1 102 ? 1.038 -3.777 -13.989 1.00 96.62 102 ASP A N 1
ATOM 801 C CA . ASP A 1 102 ? 1.470 -2.384 -13.856 1.00 96.62 102 ASP A CA 1
ATOM 802 C C . ASP A 1 102 ? 2.408 -2.131 -12.665 1.00 96.62 102 ASP A C 1
ATOM 804 O O . ASP A 1 102 ? 3.265 -1.241 -12.703 1.00 96.62 102 ASP A O 1
ATOM 808 N N . SER A 1 103 ? 2.240 -2.875 -11.572 1.00 97.19 103 SER A N 1
ATOM 809 C CA . SER A 1 103 ? 2.923 -2.598 -10.305 1.00 97.19 103 SER A CA 1
ATOM 810 C C . SER A 1 103 ? 2.994 -3.799 -9.368 1.00 97.19 103 SER A C 1
ATOM 812 O O . SER A 1 103 ? 2.179 -4.722 -9.424 1.00 97.19 103 SER A O 1
ATOM 814 N N . THR A 1 104 ? 3.964 -3.745 -8.458 1.00 97.50 104 THR A N 1
ATOM 815 C CA . THR A 1 104 ? 3.985 -4.566 -7.244 1.00 97.50 104 THR A CA 1
ATOM 816 C C . THR A 1 104 ? 3.510 -3.708 -6.079 1.00 97.50 104 THR A C 1
ATOM 818 O O . THR A 1 104 ? 4.094 -2.660 -5.805 1.00 97.50 104 THR A O 1
ATOM 821 N N . ILE A 1 105 ? 2.451 -4.138 -5.395 1.00 97.69 105 ILE A N 1
ATOM 822 C CA . ILE A 1 105 ? 1.856 -3.419 -4.265 1.00 97.69 105 ILE A CA 1
ATOM 823 C C . ILE A 1 105 ? 1.939 -4.302 -3.031 1.00 97.69 105 ILE A C 1
ATOM 825 O O . ILE A 1 105 ? 1.443 -5.426 -3.034 1.00 97.69 105 ILE A O 1
ATOM 829 N N . LEU A 1 106 ? 2.565 -3.793 -1.976 1.00 96.50 106 LEU A N 1
ATOM 830 C CA . LEU A 1 106 ? 2.752 -4.499 -0.713 1.00 96.50 106 LEU A CA 1
ATOM 831 C C . LEU A 1 106 ? 1.941 -3.812 0.385 1.00 96.50 106 LEU A C 1
ATOM 833 O O . LEU A 1 106 ? 2.004 -2.595 0.548 1.00 96.50 106 LEU A O 1
ATOM 837 N N . GLU A 1 107 ? 1.196 -4.602 1.148 1.00 95.19 107 GLU A N 1
ATOM 838 C CA . GLU A 1 107 ? 0.373 -4.159 2.267 1.00 95.19 107 GLU A CA 1
ATOM 839 C C . GLU A 1 107 ? 1.035 -4.551 3.588 1.00 95.19 107 GLU A C 1
ATOM 841 O O . GLU A 1 107 ? 1.278 -5.731 3.870 1.00 95.19 107 GLU A O 1
ATOM 846 N N . PHE A 1 108 ? 1.281 -3.550 4.429 1.00 91.81 108 PHE A N 1
ATOM 847 C CA . PHE A 1 108 ? 1.771 -3.729 5.788 1.00 91.81 108 PHE A CA 1
ATOM 848 C C . PHE A 1 108 ? 0.779 -3.162 6.801 1.00 91.81 108 PHE A C 1
ATOM 850 O O . PHE A 1 108 ? 0.165 -2.135 6.557 1.00 91.81 108 PHE A O 1
ATOM 857 N N . LEU A 1 109 ? 0.675 -3.776 7.975 1.00 91.38 109 LEU A N 1
ATOM 858 C CA . LEU A 1 109 ? -0.077 -3.259 9.114 1.00 91.38 109 LEU A CA 1
ATOM 859 C C . LEU A 1 109 ? 0.868 -2.612 10.118 1.00 91.38 109 LEU A C 1
ATOM 861 O O . LEU A 1 109 ? 1.685 -3.312 10.707 1.00 91.38 109 LEU A O 1
ATOM 865 N N . ALA A 1 110 ? 0.707 -1.319 10.364 1.00 89.69 110 ALA A N 1
ATOM 866 C CA . ALA A 1 110 ? 1.335 -0.582 11.446 1.00 89.69 110 ALA A CA 1
ATOM 867 C C . ALA A 1 110 ? 0.441 -0.543 12.695 1.00 89.69 110 ALA A C 1
ATOM 869 O O . ALA A 1 110 ? -0.734 -0.181 12.634 1.00 89.69 110 ALA A O 1
ATOM 870 N N . GLU A 1 111 ? 1.024 -0.863 13.844 1.00 88.44 111 GLU A N 1
ATOM 871 C CA . GLU A 1 111 ? 0.401 -0.808 15.160 1.00 88.44 111 GLU A CA 1
ATOM 872 C C . GLU A 1 111 ? 1.071 0.282 16.014 1.00 88.44 111 GLU A C 1
ATOM 874 O O . GLU A 1 111 ? 2.283 0.270 16.243 1.00 88.44 111 GLU A O 1
ATOM 879 N N . ILE A 1 112 ? 0.280 1.216 16.541 1.00 87.62 112 ILE A N 1
ATOM 880 C CA . ILE A 1 112 ? 0.759 2.293 17.413 1.00 87.62 112 ILE A CA 1
ATOM 881 C C . ILE A 1 112 ? 0.111 2.123 18.795 1.00 87.62 112 ILE A C 1
ATOM 883 O O . ILE A 1 112 ? -1.071 2.441 18.971 1.00 87.62 112 ILE A O 1
ATOM 887 N N . PRO A 1 113 ? 0.849 1.598 19.793 1.00 83.75 113 PRO A N 1
ATOM 888 C CA . PRO A 1 113 ? 0.331 1.437 21.144 1.00 83.75 113 PRO A CA 1
ATOM 889 C C . PRO A 1 113 ? 0.143 2.814 21.775 1.00 83.75 113 PRO A C 1
ATOM 891 O O . PRO A 1 113 ? 1.001 3.687 21.644 1.00 83.75 113 PRO A O 1
ATOM 894 N N . ARG A 1 114 ? -0.953 3.001 22.508 1.00 81.88 114 ARG A N 1
ATOM 895 C CA . ARG A 1 114 ? -1.194 4.228 23.269 1.00 81.88 114 ARG A CA 1
ATOM 896 C C . ARG A 1 114 ? -1.366 3.889 24.739 1.00 81.88 114 ARG A C 1
ATOM 898 O O . ARG A 1 114 ? -2.101 2.972 25.089 1.00 81.88 114 ARG A O 1
ATOM 905 N N . MET A 1 115 ? -0.683 4.629 25.605 1.00 78.88 115 MET A N 1
ATOM 906 C CA . MET A 1 115 ? -0.830 4.453 27.046 1.00 78.88 115 MET A CA 1
ATOM 907 C C . MET A 1 115 ? -2.242 4.897 27.457 1.00 78.88 115 MET A C 1
ATOM 909 O O . MET A 1 115 ? -2.670 5.991 27.094 1.00 78.88 115 MET A O 1
ATOM 913 N N . PHE A 1 116 ? -2.976 4.032 28.165 1.00 79.44 116 PHE A N 1
ATOM 914 C CA . PHE A 1 116 ? -4.348 4.285 28.642 1.00 79.44 116 PHE A CA 1
ATOM 915 C C . PHE A 1 116 ? -5.403 4.562 27.550 1.00 79.44 116 PHE A C 1
ATOM 917 O O . PHE A 1 116 ? -6.484 5.067 27.844 1.00 79.44 116 PHE A O 1
ATOM 924 N N . LYS A 1 117 ? -5.118 4.226 26.286 1.00 81.88 117 LYS A N 1
ATOM 925 C CA . LYS A 1 117 ? -6.058 4.340 25.159 1.00 81.88 117 LYS A CA 1
ATOM 926 C C . LYS A 1 117 ? -5.962 3.105 24.268 1.00 81.88 117 LYS A C 1
ATOM 928 O O . LYS A 1 117 ? -5.001 2.346 24.338 1.00 81.88 117 LYS A O 1
ATOM 933 N N . THR A 1 118 ? -6.946 2.918 23.393 1.00 85.06 118 THR A N 1
ATOM 934 C CA . THR A 1 118 ? -6.906 1.848 22.390 1.00 85.06 118 THR A CA 1
ATOM 935 C C . THR A 1 118 ? -5.727 2.033 21.439 1.00 85.06 118 THR A C 1
ATOM 937 O O . THR A 1 118 ? -5.433 3.153 21.003 1.00 85.06 118 THR A O 1
ATOM 940 N N . THR A 1 119 ? -5.065 0.926 21.113 1.00 86.56 119 THR A N 1
ATOM 941 C CA . THR A 1 119 ? -4.041 0.852 20.070 1.00 86.56 119 THR A CA 1
ATOM 942 C C . THR A 1 119 ? -4.601 1.327 18.733 1.00 86.56 119 THR A C 1
ATOM 944 O O . THR A 1 119 ? -5.724 0.973 18.366 1.00 86.56 119 THR A O 1
ATOM 947 N N . LEU A 1 120 ? -3.823 2.131 18.011 1.00 90.44 120 LEU A N 1
ATOM 948 C CA . LEU A 1 120 ? -4.167 2.550 16.657 1.00 90.44 120 LEU A CA 1
ATOM 949 C C . LEU A 1 120 ? -3.575 1.583 15.638 1.00 90.44 120 LEU A C 1
ATOM 951 O O . LEU A 1 120 ? -2.462 1.087 15.815 1.00 90.44 120 LEU A O 1
ATOM 955 N N . PHE A 1 121 ? -4.321 1.361 14.563 1.00 91.25 121 PHE A N 1
ATOM 956 C CA . PHE A 1 121 ? -3.920 0.518 13.448 1.00 91.25 121 PHE A CA 1
ATOM 957 C C . PHE A 1 121 ? -4.018 1.313 12.153 1.00 91.25 121 PHE A C 1
ATOM 959 O O . PHE A 1 121 ? -5.025 1.985 11.914 1.00 91.25 121 PHE A O 1
ATOM 966 N N . TYR A 1 122 ? -2.986 1.205 11.329 1.00 93.38 122 TYR A N 1
ATOM 967 C CA . TYR A 1 122 ? -2.921 1.817 10.009 1.00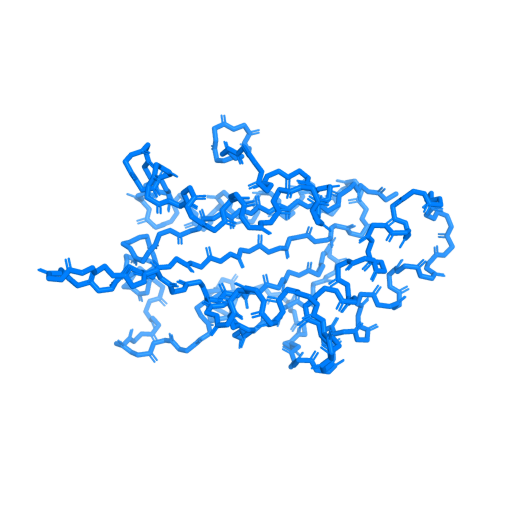 93.38 122 TYR A CA 1
ATOM 968 C C . TYR A 1 122 ? -2.339 0.816 9.033 1.00 93.38 122 TYR A C 1
ATOM 970 O O . TYR A 1 122 ? -1.386 0.118 9.368 1.00 93.38 122 TYR A O 1
ATOM 978 N N . ASP A 1 123 ? -2.878 0.764 7.828 1.00 93.44 123 ASP A N 1
ATOM 979 C CA . ASP A 1 123 ? -2.264 0.007 6.754 1.00 93.44 123 ASP A CA 1
ATOM 980 C C . ASP A 1 123 ? -1.322 0.926 5.968 1.00 93.44 123 ASP A C 1
ATOM 982 O O . ASP A 1 123 ? -1.548 2.126 5.834 1.00 93.44 123 ASP A O 1
ATOM 986 N N . ILE A 1 124 ? -0.220 0.366 5.496 1.00 93.38 124 ILE A N 1
ATOM 987 C CA . ILE A 1 124 ? 0.782 1.035 4.679 1.00 93.38 124 ILE A CA 1
ATOM 988 C C . ILE A 1 124 ? 0.803 0.283 3.362 1.00 93.38 124 ILE A C 1
ATOM 990 O O . ILE A 1 124 ? 1.160 -0.896 3.319 1.00 93.38 124 ILE A O 1
ATOM 994 N N . TRP A 1 125 ? 0.410 0.960 2.295 1.00 96.06 125 TRP A N 1
ATOM 995 C CA . TRP A 1 125 ? 0.537 0.454 0.942 1.00 96.06 125 TRP A CA 1
ATOM 996 C C . TRP A 1 125 ? 1.826 1.005 0.353 1.00 96.06 125 TRP A C 1
ATOM 998 O O . TRP A 1 125 ? 1.967 2.211 0.167 1.00 96.06 125 TRP A O 1
ATOM 1008 N N . LEU A 1 126 ? 2.774 0.117 0.077 1.00 95.06 126 LEU A N 1
ATOM 1009 C CA . LEU A 1 126 ? 3.980 0.421 -0.680 1.00 95.06 126 LEU A CA 1
ATOM 1010 C C . LEU A 1 126 ? 3.741 0.023 -2.132 1.00 95.06 126 LEU A C 1
ATOM 1012 O O . LEU A 1 126 ? 3.535 -1.153 -2.423 1.00 95.06 126 LEU A O 1
ATOM 1016 N N . ILE A 1 127 ? 3.778 0.998 -3.032 1.00 96.75 127 ILE A N 1
ATOM 1017 C CA . ILE A 1 127 ? 3.561 0.802 -4.460 1.00 96.75 127 ILE A CA 1
ATOM 1018 C C . ILE A 1 127 ? 4.911 0.916 -5.165 1.00 96.75 127 ILE A C 1
ATOM 1020 O O . ILE A 1 127 ? 5.622 1.908 -5.006 1.00 96.75 127 ILE A O 1
ATOM 1024 N N . VAL A 1 128 ? 5.238 -0.082 -5.982 1.00 96.06 128 VAL A N 1
ATOM 1025 C CA . VAL A 1 128 ? 6.410 -0.103 -6.862 1.00 96.06 128 VAL A CA 1
ATOM 1026 C C . VAL A 1 128 ? 5.916 -0.211 -8.309 1.00 96.06 128 VAL A C 1
ATOM 1028 O O . VAL A 1 128 ? 5.631 -1.320 -8.776 1.00 96.06 128 VAL A O 1
ATOM 1031 N N . PRO A 1 129 ? 5.751 0.919 -9.021 1.00 95.25 129 PRO A N 1
ATOM 1032 C CA . PRO A 1 129 ? 5.319 0.913 -10.415 1.00 95.25 129 PRO A CA 1
ATOM 1033 C C . PRO A 1 129 ? 6.394 0.335 -11.329 1.00 95.25 129 PRO A C 1
ATOM 1035 O O . PRO A 1 129 ? 7.563 0.683 -11.197 1.00 95.25 129 PRO A O 1
ATOM 1038 N N . LYS A 1 130 ? 6.007 -0.496 -12.297 1.00 94.19 130 LYS A N 1
ATOM 1039 C CA . LYS A 1 130 ? 6.937 -1.099 -13.266 1.00 94.19 130 LYS A CA 1
ATOM 1040 C C . LYS A 1 130 ? 7.293 -0.128 -14.398 1.00 94.19 130 LYS A C 1
ATOM 1042 O O . LYS A 1 130 ? 8.422 -0.113 -14.885 1.00 94.19 130 LYS A O 1
ATOM 1047 N N . THR A 1 131 ? 6.352 0.735 -14.785 1.00 93.50 131 THR A N 1
ATOM 1048 C CA . THR A 1 131 ? 6.490 1.734 -15.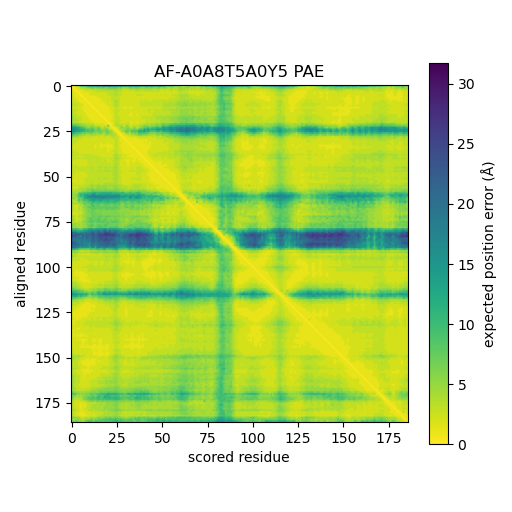861 1.00 93.50 131 THR A CA 1
ATOM 1049 C C . THR A 1 131 ? 5.757 3.033 -15.497 1.00 93.50 131 THR A C 1
ATOM 1051 O O . THR A 1 131 ? 5.001 3.060 -14.529 1.00 93.50 131 THR A O 1
ATOM 1054 N N . GLU A 1 132 ? 5.970 4.119 -16.251 1.00 93.19 132 GLU A N 1
ATOM 1055 C CA . GLU A 1 132 ? 5.232 5.388 -16.063 1.00 93.19 132 GLU A CA 1
ATOM 1056 C C . GLU A 1 132 ? 3.728 5.214 -16.306 1.00 93.19 132 GLU A C 1
ATOM 1058 O O . GLU A 1 132 ? 2.904 5.663 -15.511 1.00 93.19 132 GLU A O 1
ATOM 1063 N N . THR A 1 133 ? 3.360 4.482 -17.361 1.00 95.12 133 THR A N 1
ATOM 1064 C CA . THR A 1 133 ? 1.968 4.091 -17.614 1.00 95.12 133 THR A CA 1
ATOM 1065 C C . THR A 1 133 ? 1.420 3.244 -16.467 1.00 95.12 133 THR A C 1
ATOM 1067 O O . THR A 1 133 ? 0.309 3.491 -16.004 1.00 95.12 133 THR A O 1
ATOM 1070 N N . GLY A 1 134 ? 2.221 2.312 -15.944 1.00 95.69 134 GLY A N 1
ATOM 1071 C CA . GLY A 1 134 ? 1.840 1.485 -14.804 1.00 95.69 134 GLY A CA 1
ATOM 1072 C C . GLY A 1 134 ? 1.620 2.290 -13.522 1.00 95.69 134 GLY A C 1
ATOM 1073 O O . GLY A 1 134 ? 0.703 1.993 -12.756 1.00 95.69 134 GLY A O 1
ATOM 1074 N N . GLU A 1 135 ? 2.389 3.359 -13.299 1.00 95.69 135 GLU A N 1
ATOM 1075 C CA . GLU A 1 135 ? 2.139 4.298 -12.200 1.00 95.69 135 GLU A CA 1
ATOM 1076 C C . GLU A 1 135 ? 0.787 4.996 -12.367 1.00 95.69 135 GLU A C 1
ATOM 1078 O O . GLU A 1 135 ? -0.006 5.018 -11.423 1.00 95.69 135 GLU A O 1
ATOM 1083 N N . ALA A 1 136 ? 0.499 5.528 -13.558 1.00 96.69 136 ALA A N 1
ATOM 1084 C CA . ALA A 1 136 ? -0.767 6.199 -13.840 1.00 96.69 136 ALA A CA 1
ATOM 1085 C C . ALA A 1 136 ? -1.969 5.252 -13.665 1.00 96.69 136 ALA A C 1
ATOM 1087 O O . A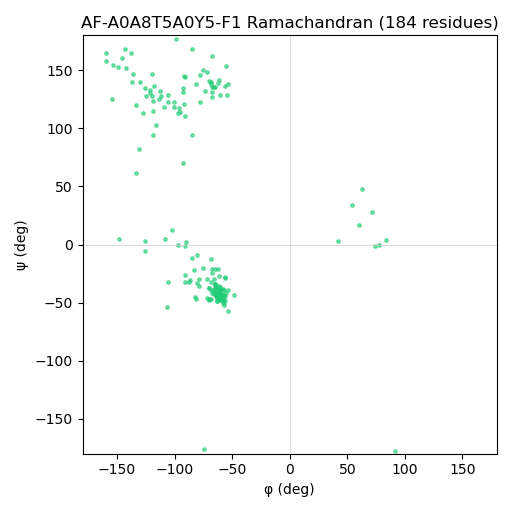LA A 1 136 ? -2.924 5.593 -12.961 1.00 96.69 136 ALA A O 1
ATOM 1088 N N . ASN A 1 137 ? -1.889 4.039 -14.219 1.00 97.31 137 ASN A N 1
ATOM 1089 C CA . ASN A 1 137 ? -2.916 3.005 -14.084 1.00 97.31 137 ASN A CA 1
ATOM 1090 C C . ASN A 1 137 ? -3.128 2.605 -12.620 1.00 97.31 137 ASN A C 1
ATOM 1092 O O . ASN A 1 137 ? -4.262 2.533 -12.145 1.00 97.31 137 ASN A O 1
ATOM 1096 N N . THR A 1 138 ? -2.038 2.414 -11.871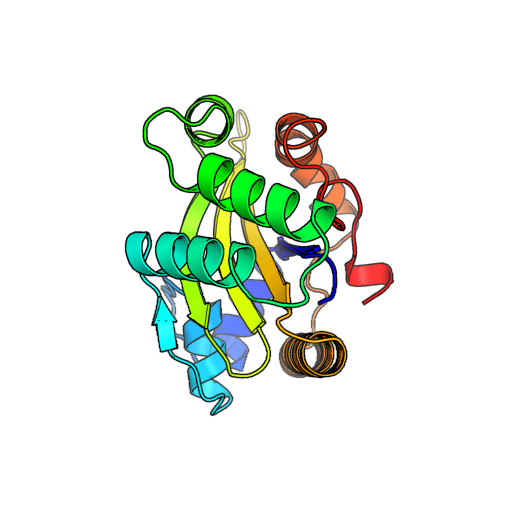 1.00 97.38 138 THR A N 1
ATOM 1097 C CA . THR A 1 138 ? -2.108 2.050 -10.451 1.00 97.38 138 THR A CA 1
ATOM 1098 C C . THR A 1 138 ? -2.737 3.168 -9.619 1.00 97.38 138 THR A C 1
ATOM 1100 O O . THR A 1 138 ? -3.600 2.901 -8.781 1.00 97.38 138 THR A O 1
ATOM 1103 N N . LYS A 1 139 ? -2.378 4.435 -9.870 1.00 97.25 139 LYS A N 1
ATOM 1104 C CA . LYS A 1 139 ? -3.024 5.584 -9.216 1.00 97.25 139 LYS A CA 1
ATOM 1105 C C . LYS A 1 139 ? -4.514 5.643 -9.542 1.00 97.25 139 LYS A C 1
ATOM 1107 O O . LYS A 1 139 ? -5.314 5.857 -8.634 1.00 97.25 139 LYS A O 1
ATOM 1112 N N . GLN A 1 140 ? -4.905 5.397 -10.793 1.00 97.50 140 GLN A N 1
ATOM 1113 C CA . GLN A 1 140 ? -6.314 5.364 -11.190 1.00 97.50 140 GLN A CA 1
ATOM 1114 C C . GLN A 1 140 ? -7.087 4.222 -10.511 1.00 97.50 140 GLN A C 1
ATOM 1116 O O . GLN A 1 140 ? -8.215 4.427 -10.052 1.00 97.50 140 GLN A O 1
ATOM 1121 N N . LEU A 1 141 ? -6.482 3.037 -10.386 1.00 97.88 141 LEU A N 1
ATOM 1122 C CA . LEU A 1 141 ? -7.057 1.918 -9.637 1.00 97.88 141 LEU A CA 1
ATOM 1123 C C . LEU A 1 141 ? -7.291 2.306 -8.171 1.00 97.88 141 LEU A C 1
ATOM 1125 O O . LEU A 1 141 ? -8.389 2.117 -7.646 1.00 97.88 141 LEU A O 1
ATOM 1129 N N . ILE A 1 142 ? -6.288 2.904 -7.525 1.00 97.31 142 ILE A N 1
ATOM 1130 C CA . ILE A 1 142 ? -6.386 3.362 -6.136 1.00 97.31 142 ILE A CA 1
ATOM 1131 C C . ILE A 1 142 ? -7.479 4.429 -5.988 1.00 97.31 142 ILE A C 1
ATOM 1133 O O . ILE A 1 142 ? -8.321 4.307 -5.099 1.00 97.31 142 ILE A O 1
ATOM 1137 N N . LYS A 1 143 ? -7.542 5.424 -6.882 1.00 97.06 143 LYS A N 1
ATOM 1138 C CA . LYS A 1 143 ? -8.620 6.432 -6.900 1.00 97.06 143 LYS A CA 1
ATOM 1139 C C . LYS A 1 143 ? -9.996 5.785 -7.003 1.00 97.06 143 LYS A C 1
ATOM 1141 O O . LYS A 1 143 ? -10.877 6.101 -6.210 1.00 97.06 143 LYS A O 1
ATOM 1146 N N . THR A 1 144 ? -10.145 4.794 -7.878 1.00 97.62 144 THR A N 1
ATOM 1147 C CA . THR A 1 144 ? -11.395 4.037 -8.033 1.00 97.62 144 THR A CA 1
ATOM 1148 C C . THR A 1 144 ? -11.799 3.323 -6.734 1.00 97.62 144 THR A C 1
ATOM 1150 O O . THR A 1 144 ? -12.982 3.287 -6.387 1.00 97.62 144 THR A O 1
ATOM 1153 N N . ILE A 1 145 ? -10.838 2.770 -5.980 1.00 97.31 145 ILE A N 1
ATOM 1154 C CA . ILE A 1 145 ? -11.100 2.160 -4.663 1.00 97.31 145 ILE A CA 1
ATOM 1155 C C . ILE A 1 145 ? -11.626 3.212 -3.682 1.00 97.31 145 ILE A C 1
ATOM 1157 O O . ILE A 1 145 ? -12.610 2.963 -2.978 1.00 97.31 145 ILE A O 1
ATOM 1161 N N . VAL A 1 146 ? -10.997 4.389 -3.640 1.00 96.88 146 VAL A N 1
ATOM 1162 C CA . VAL A 1 146 ? -11.398 5.494 -2.758 1.00 96.88 146 VAL A CA 1
ATOM 1163 C C . VAL A 1 146 ? -12.796 6.001 -3.104 1.00 96.88 146 VAL A C 1
ATOM 1165 O O . VAL A 1 146 ? -13.646 6.098 -2.217 1.00 96.88 146 VAL A O 1
ATOM 1168 N N . GLU A 1 147 ? -13.061 6.250 -4.386 1.00 96.88 147 GLU A N 1
ATOM 1169 C CA . GLU A 1 147 ? -14.355 6.708 -4.896 1.00 96.88 147 GLU A CA 1
ATOM 1170 C C . GLU A 1 147 ? -15.477 5.727 -4.549 1.00 96.88 147 GLU A C 1
ATOM 1172 O O . GLU A 1 147 ? -16.490 6.125 -3.974 1.00 96.88 147 GLU A O 1
ATOM 1177 N N . LYS A 1 148 ? -15.277 4.427 -4.808 1.00 97.38 148 LYS A N 1
ATOM 1178 C CA . LYS A 1 148 ? -16.253 3.387 -4.444 1.00 97.38 148 LYS A CA 1
ATOM 1179 C C . LYS A 1 148 ? -16.475 3.309 -2.935 1.00 97.38 148 LYS A C 1
ATOM 1181 O O . LYS A 1 148 ? -17.599 3.091 -2.489 1.00 97.38 148 LYS A O 1
ATOM 1186 N N . THR A 1 149 ? -15.419 3.479 -2.139 1.00 96.69 149 THR A N 1
ATOM 1187 C CA . THR A 1 149 ? -15.513 3.450 -0.670 1.00 96.69 149 THR A CA 1
ATOM 1188 C C . THR A 1 149 ? -16.287 4.658 -0.126 1.00 96.69 149 THR A C 1
ATOM 1190 O O . THR A 1 149 ? -16.994 4.531 0.880 1.00 96.69 149 THR A O 1
ATOM 1193 N N . GLY A 1 150 ? -16.192 5.811 -0.795 1.00 95.56 150 GLY A N 1
ATOM 1194 C CA . GLY A 1 150 ? -16.947 7.023 -0.469 1.00 95.56 150 GLY A CA 1
ATOM 1195 C C . GLY A 1 150 ? -16.487 7.703 0.824 1.00 95.56 150 GLY A C 1
ATOM 1196 O O . GLY A 1 150 ? -17.288 8.323 1.523 1.00 95.56 150 GLY A O 1
ATOM 1197 N N . THR A 1 151 ? -15.218 7.541 1.203 1.00 95.06 151 THR A N 1
ATOM 1198 C CA . THR A 1 151 ? -14.634 8.190 2.384 1.00 95.06 151 THR A CA 1
ATOM 1199 C C . THR A 1 151 ? -13.152 8.465 2.168 1.00 95.06 151 THR A C 1
ATOM 1201 O O . THR A 1 151 ? -12.492 7.748 1.418 1.00 95.06 151 THR A O 1
ATOM 1204 N N . THR A 1 152 ? -12.621 9.491 2.831 1.00 95.19 152 THR A N 1
ATOM 1205 C CA . THR A 1 152 ? -11.201 9.833 2.723 1.00 95.19 152 THR A CA 1
ATOM 1206 C C . THR A 1 152 ? -10.331 8.722 3.328 1.00 95.19 152 THR A C 1
ATOM 1208 O O . THR A 1 152 ? -10.652 8.247 4.425 1.00 95.19 152 THR A O 1
ATOM 1211 N N . PRO A 1 153 ? -9.234 8.304 2.664 1.00 96.62 153 PRO A N 1
ATOM 1212 C CA . PRO A 1 153 ? -8.366 7.229 3.160 1.00 96.62 153 PRO A CA 1
ATOM 1213 C C . PRO A 1 153 ? -7.625 7.560 4.448 1.00 96.62 153 PRO A C 1
ATOM 1215 O O . PRO A 1 153 ? -7.330 6.665 5.239 1.00 96.62 153 PRO A O 1
ATOM 1218 N N . LEU A 1 154 ? -7.333 8.843 4.649 1.00 96.75 154 LEU A N 1
ATOM 1219 C CA . LEU A 1 154 ? -6.585 9.345 5.788 1.00 96.75 154 LEU A CA 1
ATOM 1220 C C . LEU A 1 154 ? -6.964 10.807 6.045 1.00 96.75 154 LEU A C 1
ATOM 1222 O O . LEU A 1 154 ? -6.897 11.628 5.131 1.00 96.75 154 LEU A O 1
ATOM 1226 N N . THR A 1 155 ? -7.394 11.132 7.262 1.00 95.69 155 THR A N 1
ATOM 1227 C CA . THR A 1 155 ? -7.629 12.523 7.691 1.00 95.69 155 THR A CA 1
ATOM 1228 C C . THR A 1 155 ? -6.342 13.186 8.192 1.00 95.69 155 THR A C 1
ATOM 1230 O O . THR A 1 155 ? -5.347 12.510 8.445 1.00 95.69 155 THR A O 1
ATOM 1233 N N . GLU A 1 156 ? -6.360 14.509 8.389 1.00 94.25 156 GLU A N 1
ATOM 1234 C CA . GLU A 1 156 ? -5.230 15.234 8.999 1.00 94.25 156 GLU A CA 1
ATOM 1235 C C . GLU A 1 156 ? -4.929 14.750 10.423 1.00 94.25 156 GLU A C 1
ATOM 1237 O O . GLU A 1 156 ? -3.779 14.485 10.753 1.00 94.25 156 GLU A O 1
ATOM 1242 N N . GLU A 1 157 ? -5.958 14.539 11.246 1.00 94.06 157 GLU A N 1
ATOM 1243 C CA . GLU A 1 157 ? -5.784 13.984 12.594 1.00 94.06 157 GLU A CA 1
ATOM 1244 C C . GLU A 1 157 ? -5.176 12.570 12.539 1.00 94.06 157 GLU A C 1
ATOM 1246 O O . GLU A 1 157 ? -4.285 12.216 13.311 1.00 94.06 157 GLU A O 1
ATOM 1251 N N . GLU A 1 158 ? -5.630 11.729 11.604 1.00 95.19 158 GLU A N 1
ATOM 1252 C CA . GLU A 1 158 ? -5.070 10.390 11.396 1.00 95.19 158 GLU A CA 1
ATOM 1253 C C . GLU A 1 158 ? -3.604 10.454 10.922 1.00 95.19 158 GLU A C 1
ATOM 1255 O O . GLU A 1 158 ? -2.801 9.613 11.325 1.00 95.19 158 GLU A O 1
ATOM 1260 N N . TRP A 1 159 ? -3.241 11.466 10.129 1.00 95.00 159 TRP A N 1
ATOM 1261 C CA . TRP A 1 159 ? -1.867 11.739 9.703 1.00 95.00 159 TRP A CA 1
ATOM 1262 C C . TRP A 1 159 ? -0.958 12.179 10.859 1.00 95.00 159 TRP A C 1
ATOM 1264 O O . TRP A 1 159 ? 0.170 11.701 10.981 1.00 95.00 159 TRP A O 1
ATOM 1274 N N . GLU A 1 160 ? -1.443 13.031 11.760 1.00 93.44 160 GLU A N 1
ATOM 1275 C CA . GLU A 1 160 ? -0.707 13.416 12.972 1.00 93.44 160 GLU A CA 1
ATOM 1276 C C . GLU A 1 160 ? -0.466 12.216 13.899 1.00 93.44 160 GLU A C 1
ATOM 1278 O O . GLU A 1 160 ? 0.615 12.050 14.465 1.00 93.44 160 GLU A O 1
ATOM 1283 N N . ASN A 1 161 ? -1.432 11.303 14.001 1.00 92.06 161 ASN A N 1
ATOM 1284 C CA . ASN A 1 161 ? -1.270 10.080 14.787 1.00 92.06 161 ASN A CA 1
ATOM 1285 C C . ASN A 1 161 ? -0.192 9.127 14.230 1.00 92.06 161 ASN A C 1
ATOM 1287 O O . ASN A 1 161 ? 0.321 8.290 14.976 1.00 92.06 161 ASN A O 1
ATOM 1291 N N . LEU A 1 162 ? 0.168 9.244 12.946 1.00 90.62 162 LEU A N 1
ATOM 1292 C CA . LEU A 1 162 ? 1.204 8.434 12.296 1.00 90.62 162 LEU A CA 1
ATOM 1293 C C . LEU A 1 162 ? 2.634 8.918 12.577 1.00 90.62 162 LEU A C 1
ATOM 1295 O O . LEU A 1 162 ? 3.573 8.181 12.266 1.00 90.62 162 LEU A O 1
ATOM 1299 N N . GLN A 1 163 ? 2.829 10.091 13.198 1.00 90.81 163 GLN A N 1
ATOM 1300 C CA . GLN A 1 163 ? 4.164 10.654 13.465 1.00 90.81 163 GLN A CA 1
ATOM 1301 C C . GLN A 1 163 ? 5.152 9.658 14.105 1.00 90.81 163 GLN A C 1
ATOM 1303 O O . GLN A 1 163 ? 6.264 9.545 13.592 1.00 90.81 163 GLN A O 1
ATOM 1308 N N . PRO A 1 164 ? 4.780 8.829 15.105 1.00 86.56 164 PRO A N 1
ATOM 1309 C CA . PRO A 1 164 ? 5.709 7.855 15.686 1.00 86.56 164 PRO A CA 1
ATOM 1310 C C . PRO A 1 164 ? 6.231 6.805 14.694 1.00 86.56 164 PRO A C 1
ATOM 1312 O O . PRO A 1 164 ? 7.309 6.243 14.891 1.00 86.56 164 PRO A O 1
ATOM 1315 N N . ILE A 1 165 ? 5.460 6.489 13.649 1.00 85.62 165 ILE A N 1
ATOM 1316 C CA . ILE A 1 165 ? 5.889 5.596 12.566 1.00 85.62 165 ILE A CA 1
ATOM 1317 C C . ILE A 1 165 ? 6.735 6.376 11.563 1.00 85.62 165 ILE A C 1
ATOM 1319 O O . ILE A 1 165 ? 7.831 5.929 11.225 1.00 85.62 165 ILE A O 1
ATOM 1323 N N . ILE A 1 166 ? 6.272 7.558 11.149 1.00 87.88 166 ILE A N 1
ATOM 1324 C CA . ILE A 1 166 ? 6.967 8.430 10.194 1.00 87.88 166 ILE A CA 1
ATOM 1325 C C . ILE A 1 166 ? 8.380 8.758 10.690 1.00 87.88 166 ILE A C 1
ATOM 1327 O O . ILE A 1 166 ? 9.343 8.566 9.956 1.00 87.88 166 ILE A O 1
ATOM 1331 N N . GLU A 1 167 ? 8.538 9.168 11.950 1.00 86.75 167 GLU A N 1
ATOM 1332 C CA . GLU A 1 167 ? 9.837 9.487 12.555 1.00 86.75 167 GLU A CA 1
ATOM 1333 C C . GLU A 1 167 ? 10.791 8.290 12.579 1.00 86.75 167 GLU A C 1
ATOM 1335 O O . GLU A 1 167 ? 11.994 8.442 12.374 1.00 86.75 167 GLU A O 1
ATOM 1340 N N . LYS A 1 168 ? 10.269 7.076 12.790 1.00 80.12 168 LYS A N 1
ATOM 1341 C CA . LYS A 1 168 ? 11.083 5.853 12.783 1.00 80.12 168 LYS A CA 1
ATOM 1342 C C . LYS A 1 168 ? 11.558 5.458 11.393 1.00 80.12 168 LYS A C 1
ATOM 1344 O O . LYS A 1 168 ? 12.588 4.781 11.306 1.00 80.12 168 LYS A O 1
ATOM 1349 N N . LEU A 1 169 ? 10.782 5.795 10.363 1.00 78.62 169 LEU A N 1
ATOM 1350 C CA . LEU A 1 169 ? 11.071 5.521 8.954 1.00 78.62 169 LEU A CA 1
ATOM 1351 C C . LEU A 1 169 ? 11.929 6.623 8.320 1.00 78.62 169 LEU A C 1
ATOM 1353 O O . LEU A 1 169 ? 12.739 6.338 7.435 1.00 78.62 169 LEU A O 1
ATOM 1357 N N . LYS A 1 170 ? 11.788 7.861 8.800 1.00 81.69 170 LYS A N 1
ATOM 1358 C CA . LYS A 1 170 ? 12.550 9.029 8.357 1.00 81.69 170 LYS A CA 1
ATOM 1359 C C . LYS A 1 170 ? 14.054 8.764 8.464 1.00 81.69 170 LYS A C 1
ATOM 1361 O O . LYS A 1 170 ? 14.549 8.321 9.497 1.00 81.69 170 LYS A O 1
ATOM 1366 N N . GLY A 1 171 ? 14.775 9.011 7.370 1.00 73.25 171 GLY A N 1
ATOM 1367 C CA . GLY A 1 171 ? 16.222 8.778 7.266 1.00 73.25 171 GLY A CA 1
ATOM 1368 C C . GLY A 1 171 ? 16.640 7.307 7.147 1.00 73.25 171 GLY A C 1
ATOM 1369 O O . GLY A 1 171 ? 17.827 7.030 7.022 1.00 73.25 171 GLY A O 1
ATOM 1370 N N . LYS A 1 172 ? 15.692 6.358 7.180 1.00 74.62 172 LYS A N 1
ATOM 1371 C CA . LYS A 1 172 ? 15.945 4.931 6.897 1.00 74.62 172 LYS A CA 1
ATOM 1372 C C . LYS A 1 172 ? 15.414 4.504 5.537 1.00 74.62 172 LYS A C 1
ATOM 1374 O O . LYS A 1 172 ? 15.976 3.602 4.927 1.00 74.62 172 LYS A O 1
ATOM 1379 N N . LEU A 1 173 ? 14.319 5.123 5.097 1.00 75.25 173 LEU A N 1
ATOM 1380 C CA . LEU A 1 173 ? 13.720 4.938 3.782 1.00 75.25 173 LEU A CA 1
ATOM 1381 C C . LEU A 1 173 ? 13.528 6.310 3.135 1.00 75.25 173 LEU A C 1
ATOM 1383 O O . LEU A 1 173 ? 12.727 7.115 3.609 1.00 75.25 173 LEU A O 1
ATOM 1387 N N . GLU A 1 174 ? 14.261 6.571 2.058 1.00 82.25 174 GLU A N 1
ATOM 1388 C CA . GLU A 1 174 ? 14.157 7.806 1.272 1.00 82.25 174 GLU A CA 1
ATOM 1389 C C . GLU A 1 174 ? 13.176 7.606 0.116 1.00 82.25 174 GLU A C 1
ATOM 1391 O O . GLU A 1 174 ? 13.564 7.474 -1.038 1.00 82.25 174 GLU A O 1
ATOM 1396 N N . ILE A 1 175 ? 11.889 7.486 0.446 1.00 86.69 175 ILE A N 1
ATOM 1397 C CA . ILE A 1 175 ? 10.835 7.122 -0.509 1.00 86.69 175 ILE A CA 1
ATOM 1398 C C . ILE A 1 175 ? 9.693 8.120 -0.396 1.00 86.69 175 ILE A C 1
ATOM 1400 O O . ILE A 1 175 ? 9.315 8.519 0.711 1.00 86.69 175 ILE A O 1
ATOM 1404 N N . LYS A 1 176 ? 9.123 8.499 -1.543 1.00 91.19 176 LYS A N 1
ATOM 1405 C CA . LYS A 1 176 ? 7.958 9.387 -1.610 1.00 91.19 176 LYS A CA 1
ATOM 1406 C C . LYS A 1 176 ? 6.818 8.858 -0.751 1.00 91.19 176 LYS A C 1
ATOM 1408 O O . LYS A 1 176 ? 6.541 7.659 -0.718 1.00 91.19 176 LYS A O 1
ATOM 1413 N N . GLY A 1 177 ? 6.159 9.762 -0.037 1.00 89.50 177 GLY A N 1
ATOM 1414 C CA . GLY A 1 177 ? 5.067 9.403 0.864 1.00 89.50 177 GLY A CA 1
ATOM 1415 C C . GLY A 1 177 ? 5.464 8.801 2.207 1.00 89.50 177 GLY A C 1
ATOM 1416 O O . GLY A 1 177 ? 4.577 8.556 3.010 1.00 89.50 177 GLY A O 1
ATOM 1417 N N . ILE A 1 178 ? 6.753 8.604 2.524 1.00 89.44 178 ILE A N 1
ATOM 1418 C CA . ILE A 1 178 ? 7.150 8.204 3.889 1.00 89.44 178 ILE A CA 1
ATOM 1419 C C . ILE A 1 178 ? 6.910 9.343 4.881 1.00 89.44 178 ILE A C 1
ATOM 1421 O O . ILE A 1 178 ? 6.345 9.112 5.949 1.00 89.44 178 ILE A O 1
ATOM 1425 N N . THR A 1 179 ? 7.338 10.559 4.533 1.00 90.31 179 THR A N 1
ATOM 1426 C CA . THR A 1 179 ? 7.272 11.753 5.394 1.00 90.31 179 THR A CA 1
ATOM 1427 C C . THR A 1 179 ? 6.224 12.774 4.957 1.00 90.31 179 THR A C 1
ATOM 1429 O O . THR A 1 179 ? 6.150 13.855 5.533 1.00 90.31 179 THR A O 1
ATOM 1432 N N . GLU A 1 180 ? 5.423 12.457 3.943 1.00 92.31 180 GLU A N 1
ATOM 1433 C CA . GLU A 1 180 ? 4.404 13.345 3.377 1.00 92.31 180 GLU A CA 1
ATOM 1434 C C . GLU A 1 180 ? 3.095 12.589 3.119 1.00 92.31 180 GLU A C 1
ATOM 1436 O O . GLU A 1 180 ? 3.103 11.404 2.786 1.00 92.31 180 GLU A O 1
ATOM 1441 N N . ASN A 1 181 ? 1.958 13.273 3.264 1.00 93.06 181 ASN A N 1
ATOM 1442 C CA . ASN A 1 181 ? 0.653 12.681 2.988 1.00 93.06 181 ASN A CA 1
ATOM 1443 C C . ASN A 1 181 ? 0.323 12.797 1.493 1.00 93.06 181 ASN A C 1
ATOM 1445 O O . ASN A 1 181 ? -0.243 13.801 1.051 1.00 93.06 181 ASN A O 1
ATOM 1449 N N . LEU A 1 182 ? 0.644 11.752 0.727 1.00 94.94 182 LEU A N 1
ATOM 1450 C CA . LEU A 1 182 ? 0.414 11.722 -0.721 1.00 94.94 182 LEU A CA 1
ATOM 1451 C C . LEU A 1 182 ? -1.061 11.682 -1.131 1.00 94.94 182 LEU A C 1
ATOM 1453 O O . LEU A 1 182 ? -1.359 11.950 -2.288 1.00 94.94 182 LEU A O 1
ATOM 1457 N N . TRP A 1 183 ? -2.014 11.426 -0.226 1.00 93.88 183 TRP A N 1
ATOM 1458 C CA . TRP A 1 183 ? -3.437 11.467 -0.594 1.00 93.88 183 TRP A CA 1
ATOM 1459 C C . TRP A 1 183 ? -3.906 12.845 -1.065 1.00 93.88 183 TRP A C 1
ATOM 1461 O O . TRP A 1 183 ? -4.903 12.936 -1.775 1.00 93.88 183 TRP A O 1
ATOM 1471 N N . LYS A 1 184 ? -3.188 13.915 -0.700 1.00 85.38 184 LYS A N 1
ATOM 1472 C CA . LYS A 1 184 ? -3.483 15.287 -1.143 1.00 85.38 184 LYS A CA 1
ATOM 1473 C C . LYS A 1 184 ? -3.066 15.562 -2.587 1.00 85.38 184 LYS A C 1
ATOM 1475 O O . LYS A 1 184 ? -3.532 16.534 -3.172 1.00 85.38 184 LYS A O 1
ATOM 1480 N N . THR A 1 185 ? -2.159 14.755 -3.125 1.00 85.62 185 THR A N 1
ATOM 1481 C CA . THR A 1 185 ? -1.497 14.984 -4.416 1.00 85.62 185 THR A CA 1
ATOM 1482 C C . THR A 1 185 ? -1.630 13.798 -5.370 1.00 85.62 185 THR A C 1
ATOM 1484 O O . THR A 1 185 ? -1.057 13.835 -6.459 1.00 85.62 185 THR A O 1
ATOM 1487 N N . LEU A 1 186 ? -2.367 12.754 -4.967 1.00 83.12 186 LEU A N 1
ATOM 1488 C CA . LEU A 1 186 ? -2.564 11.528 -5.738 1.00 83.12 186 LEU A CA 1
ATOM 1489 C C . LEU A 1 186 ? -3.414 11.752 -6.989 1.00 83.12 186 LEU A C 1
ATOM 1491 O O . LEU A 1 186 ? -4.500 12.367 -6.914 1.00 83.12 186 LEU A O 1
#

Secondary structure (DSSP, 8-state):
-PPPEEEEEEHHHHHHHHHHTT--S--S-HHHHHHHHTT---EEE-HHHHHHHHHHHHT-TT--HHHHHHHHHHHHHHH-TT-HHHHHHSSEEEEEEEE-SSEEEEEEEEEE--TTSPPEEEEEEEEEESSHHHHHHHHHHHHHHHHHHTS-S--HHHHHHTHHHHHHHTTT---BTSSS-GGGT-

Mean predicted aligned error: 4.88 Å